Protein AF-A0A2H9NYE1-F1 (afdb_monomer_lite)

Sequence (221 aa):
MNDKFKPPEDIKELTDLYYKNPGSEKLNSHAKYLNNPNNSFNGLNFSEEYVKEIFTTDSLIPEKIPEEKDKNTPDFKIEQINFFIEVKSINIAYGEKIDQNNTKINLKDECGWTEKINLTINDMEKKFEQLDGFFIGAVVPDAIYISLKNSDILWHEDFIRKTNFLKSKLNALFIGHRGIEGNVENKTPLIYVKDKSFQKTLKDSYENKFKIKLIENSLPT

Secondary structure (DSSP, 8-state):
----PPPPSSHHHHHHHHHT-TT-HHHHHHHHHHT-TTS--THHHHHHHHHHHHT--SS--PEEPPPPTT----SEEEGGGTEEEEEEEE---SS--B-TTS-B--TTSHHHHHHHHHHHHHHHHHHHTT--SEEEEEEEEBHHHHTSTTGGGGG-HHHHHHSGGGGSS-SEEEE--B-SSSTTTT---EEEES-HHHHHHHHHHSTTTSEEEE--SPPP-

Radius of gyration: 17.89 Å; chains: 1; bounding box: 45×49×57 Å

Structure (mmCIF, N/CA/C/O backbone):
data_AF-A0A2H9NYE1-F1
#
_entry.id   AF-A0A2H9NYE1-F1
#
loop_
_atom_site.group_PDB
_atom_site.id
_atom_site.type_symbol
_atom_site.label_atom_id
_atom_site.label_alt_id
_atom_site.label_comp_id
_atom_site.label_asym_id
_atom_site.label_entity_id
_atom_site.label_seq_id
_atom_site.pdbx_PDB_ins_code
_atom_site.Cartn_x
_atom_site.Cartn_y
_atom_site.Cartn_z
_atom_site.occupancy
_atom_site.B_iso_or_equiv
_atom_site.auth_seq_id
_atom_site.auth_comp_id
_atom_site.auth_asym_id
_atom_site.auth_atom_id
_atom_site.pdbx_PDB_model_num
ATOM 1 N N . MET A 1 1 ? -8.043 6.673 -38.880 1.00 31.84 1 MET A N 1
ATOM 2 C CA . MET A 1 1 ? -7.245 5.456 -38.627 1.00 31.84 1 MET A CA 1
ATOM 3 C C . MET A 1 1 ? -6.879 5.492 -37.157 1.00 31.84 1 MET A C 1
ATOM 5 O O . MET A 1 1 ? -6.323 6.493 -36.737 1.00 31.84 1 MET A O 1
ATOM 9 N N . ASN A 1 2 ? -7.284 4.490 -36.373 1.00 30.59 2 ASN A N 1
ATOM 10 C CA . ASN A 1 2 ? -6.843 4.373 -34.983 1.00 30.59 2 ASN A CA 1
ATOM 11 C C . ASN A 1 2 ? -5.408 3.859 -35.011 1.00 30.59 2 ASN A C 1
ATOM 13 O O . ASN A 1 2 ? -5.199 2.654 -35.174 1.00 30.59 2 ASN A O 1
ATOM 17 N N . ASP A 1 3 ? -4.439 4.764 -34.894 1.00 35.00 3 ASP A N 1
ATOM 18 C CA . ASP A 1 3 ? -3.077 4.372 -34.563 1.00 35.00 3 ASP A CA 1
ATOM 19 C C . ASP A 1 3 ? -3.140 3.658 -33.216 1.00 35.00 3 ASP A C 1
ATOM 21 O O . ASP A 1 3 ? -3.414 4.252 -32.173 1.00 35.00 3 ASP A O 1
ATOM 25 N N . LYS A 1 4 ? -2.984 2.331 -33.250 1.00 39.38 4 LYS A N 1
ATOM 26 C CA . LYS A 1 4 ? -2.848 1.537 -32.036 1.00 39.38 4 LYS A CA 1
ATOM 27 C C . LYS A 1 4 ? -1.611 2.060 -31.325 1.00 39.38 4 LYS A C 1
ATOM 29 O O . LYS A 1 4 ? -0.505 1.892 -31.833 1.00 39.38 4 LYS A O 1
ATOM 34 N N . PHE A 1 5 ? -1.816 2.692 -30.174 1.00 41.09 5 PHE A N 1
ATOM 35 C CA . PHE A 1 5 ? -0.741 3.114 -29.292 1.00 41.09 5 PHE A CA 1
ATOM 36 C C . PHE A 1 5 ? 0.256 1.961 -29.120 1.00 41.09 5 PHE A C 1
ATOM 38 O O . PHE A 1 5 ? -0.098 0.888 -28.621 1.00 41.09 5 PHE A O 1
ATOM 45 N N . LYS A 1 6 ? 1.490 2.167 -29.584 1.00 41.75 6 LYS A N 1
ATOM 46 C CA . LYS A 1 6 ? 2.592 1.236 -29.369 1.00 41.75 6 LYS A CA 1
ATOM 47 C C . LYS A 1 6 ? 3.310 1.689 -28.093 1.00 41.75 6 LYS A C 1
ATOM 49 O O . LYS A 1 6 ? 3.820 2.808 -28.085 1.00 41.75 6 LYS A O 1
ATOM 54 N N . PRO A 1 7 ? 3.325 0.880 -27.019 1.00 40.47 7 PRO A N 1
ATOM 55 C CA . PRO A 1 7 ? 4.044 1.254 -25.810 1.00 40.47 7 PRO A CA 1
ATOM 56 C C . PRO A 1 7 ? 5.543 1.393 -26.124 1.00 40.47 7 PRO A C 1
ATOM 58 O O . PRO A 1 7 ? 6.059 0.583 -26.900 1.00 40.47 7 PRO A O 1
ATOM 61 N N . PRO A 1 8 ? 6.223 2.404 -25.556 1.00 48.00 8 PRO A N 1
ATOM 62 C CA . PRO A 1 8 ? 7.649 2.621 -25.776 1.00 48.00 8 PRO A CA 1
ATOM 63 C C . PRO A 1 8 ? 8.462 1.404 -25.323 1.00 48.00 8 PRO A C 1
ATOM 65 O O . PRO A 1 8 ? 8.143 0.770 -24.313 1.00 48.00 8 PRO A O 1
ATOM 68 N N . GLU A 1 9 ? 9.493 1.060 -26.092 1.00 48.16 9 GLU A N 1
ATOM 69 C CA . GLU A 1 9 ? 10.306 -0.141 -25.864 1.00 48.16 9 GLU A CA 1
ATOM 70 C C . GLU A 1 9 ? 11.535 0.142 -24.989 1.00 48.16 9 GLU A C 1
ATOM 72 O O . GLU A 1 9 ? 12.090 -0.783 -24.389 1.00 48.16 9 GLU A O 1
ATOM 77 N N . ASP A 1 10 ? 11.925 1.413 -24.850 1.00 46.22 10 ASP A N 1
ATOM 78 C CA . ASP A 1 10 ? 13.012 1.840 -23.974 1.00 46.22 10 ASP A CA 1
ATOM 79 C C . ASP A 1 10 ? 12.782 3.225 -23.334 1.00 46.22 10 ASP A C 1
ATOM 81 O O . ASP A 1 10 ? 11.821 3.944 -23.619 1.00 46.22 10 ASP A O 1
ATOM 85 N N . ILE A 1 11 ? 13.687 3.597 -22.420 1.00 47.41 11 ILE A N 1
ATOM 86 C CA . ILE A 1 11 ? 13.634 4.868 -21.682 1.00 47.41 11 ILE A CA 1
ATOM 87 C C . ILE A 1 11 ? 13.734 6.051 -22.634 1.00 47.41 11 ILE A C 1
ATOM 89 O O . ILE A 1 11 ? 13.117 7.073 -22.367 1.00 47.41 11 ILE A O 1
ATOM 93 N N . LYS A 1 12 ? 14.520 5.951 -23.710 1.00 52.59 12 LYS A N 1
ATOM 94 C CA . LYS A 1 12 ? 14.751 7.062 -24.632 1.00 52.59 12 LYS A CA 1
ATOM 95 C C . LYS A 1 12 ? 13.487 7.343 -25.437 1.00 52.59 12 LYS A C 1
ATOM 97 O O . LYS A 1 12 ? 13.082 8.494 -25.504 1.00 52.59 12 LYS A O 1
ATOM 102 N N . GLU A 1 13 ? 12.824 6.316 -25.956 1.00 52.03 13 GLU A N 1
ATOM 103 C CA . GLU A 1 13 ? 11.533 6.438 -26.637 1.00 52.03 13 GLU A CA 1
ATOM 104 C C . GLU A 1 13 ? 10.453 6.984 -25.708 1.00 52.03 13 GLU A C 1
ATOM 106 O O . GLU A 1 13 ? 9.710 7.885 -26.087 1.00 52.03 13 GLU A O 1
ATOM 111 N N . LEU A 1 14 ? 10.397 6.479 -24.475 1.00 49.91 14 LEU A N 1
ATOM 112 C CA . LEU A 1 14 ? 9.483 6.965 -23.448 1.00 49.91 14 LEU A CA 1
ATOM 113 C C . LEU A 1 14 ? 9.731 8.445 -23.130 1.00 49.91 14 LEU A C 1
ATOM 115 O O . LEU A 1 14 ? 8.799 9.243 -23.076 1.00 49.91 14 LEU A O 1
ATOM 119 N N . THR A 1 15 ? 11.000 8.802 -22.964 1.00 49.38 15 THR A N 1
ATOM 120 C CA . THR A 1 15 ? 11.476 10.160 -22.700 1.00 49.38 15 THR A CA 1
ATOM 121 C C . THR A 1 15 ? 11.147 11.090 -23.870 1.00 49.38 15 THR A C 1
ATOM 123 O O . THR A 1 15 ? 10.620 12.180 -23.662 1.00 49.38 15 THR A O 1
ATOM 126 N N . ASP A 1 16 ? 11.359 10.639 -25.105 1.00 55.91 16 ASP A N 1
ATOM 127 C CA . ASP A 1 16 ? 11.041 11.379 -26.324 1.00 55.91 16 ASP A CA 1
ATOM 128 C C . ASP A 1 16 ? 9.527 11.571 -26.496 1.00 55.91 16 ASP A C 1
ATOM 130 O O . ASP A 1 16 ? 9.090 12.656 -26.874 1.00 55.91 16 ASP A O 1
ATOM 134 N N . LEU A 1 17 ? 8.709 10.557 -26.197 1.00 51.56 17 LEU A N 1
ATOM 135 C CA . LEU A 1 17 ? 7.243 10.638 -26.252 1.00 51.56 17 LEU A CA 1
ATOM 136 C C . LEU A 1 17 ? 6.691 11.612 -25.195 1.00 51.56 17 LEU A C 1
ATOM 138 O O . LEU A 1 17 ? 5.721 12.331 -25.444 1.00 51.56 17 LEU A O 1
ATOM 142 N N . TYR A 1 18 ? 7.351 11.661 -24.035 1.00 48.62 18 TYR A N 1
ATOM 143 C CA . TYR A 1 18 ? 7.021 12.523 -22.902 1.00 48.62 18 TYR A CA 1
ATOM 144 C C . TYR A 1 18 ? 7.450 13.983 -23.128 1.00 48.62 18 TYR A C 1
ATOM 146 O O . TYR A 1 18 ? 6.701 14.903 -22.804 1.00 48.62 18 TYR A O 1
ATOM 154 N N . TYR A 1 19 ? 8.612 14.216 -23.749 1.00 49.00 19 TYR A N 1
ATOM 155 C CA . TYR A 1 19 ? 9.115 15.561 -24.062 1.00 49.00 19 TYR A CA 1
ATOM 156 C C . TYR A 1 19 ? 8.591 16.145 -25.384 1.00 49.00 19 TYR A C 1
ATOM 158 O O . TYR A 1 19 ? 8.704 17.352 -25.595 1.00 49.00 19 TYR A O 1
ATOM 166 N N . LYS A 1 20 ? 7.983 15.338 -26.264 1.00 46.78 20 LYS A N 1
ATOM 167 C CA . LYS A 1 20 ? 7.359 15.810 -27.517 1.00 46.78 20 LYS A CA 1
ATOM 168 C C . LYS A 1 20 ? 5.915 16.308 -27.371 1.00 46.78 20 LYS A C 1
ATOM 170 O O . LYS A 1 20 ? 5.396 16.862 -28.334 1.00 46.78 20 LYS A O 1
ATOM 175 N N . ASN A 1 21 ? 5.277 16.161 -26.204 1.00 47.69 21 ASN A N 1
ATOM 176 C CA . ASN A 1 21 ? 3.906 16.627 -25.943 1.00 47.69 21 ASN A CA 1
ATOM 177 C C . ASN A 1 21 ? 3.887 17.840 -24.985 1.00 47.69 21 ASN A C 1
ATOM 179 O O . ASN A 1 21 ? 3.686 17.677 -23.784 1.00 47.69 21 ASN A O 1
ATOM 183 N N . PRO A 1 22 ? 4.063 19.081 -25.474 1.00 40.53 22 PRO A N 1
ATOM 184 C CA . PRO A 1 22 ? 4.260 20.272 -24.634 1.00 40.53 22 PRO A CA 1
ATOM 185 C C . PRO A 1 22 ? 2.989 20.810 -23.935 1.00 40.53 22 PRO A C 1
ATOM 187 O O . PRO A 1 22 ? 3.014 21.903 -23.378 1.00 40.53 22 PRO A O 1
ATOM 190 N N . GLY A 1 23 ? 1.869 20.081 -23.962 1.00 39.50 23 GLY A N 1
ATOM 191 C CA . GLY A 1 23 ? 0.541 20.614 -23.632 1.00 39.50 23 GLY A CA 1
ATOM 192 C C . GLY A 1 23 ? 0.033 20.440 -22.198 1.00 39.50 23 GLY A C 1
ATOM 193 O O . GLY A 1 23 ? -1.053 20.929 -21.912 1.00 39.50 23 GLY A O 1
ATOM 194 N N . SER A 1 24 ? 0.744 19.766 -21.286 1.00 44.22 24 SER A N 1
ATOM 195 C CA . SER A 1 24 ? 0.263 19.646 -19.898 1.00 44.22 24 SER A CA 1
ATOM 196 C C . SER A 1 24 ? 1.202 20.348 -18.919 1.00 44.22 24 SER A C 1
ATOM 198 O O . SER A 1 24 ? 2.384 20.030 -18.823 1.00 44.22 24 SER A O 1
ATOM 200 N N . GLU A 1 25 ? 0.689 21.304 -18.146 1.00 41.41 25 GLU A N 1
ATOM 201 C CA . GLU A 1 25 ? 1.435 21.995 -17.077 1.00 41.41 25 GLU A CA 1
ATOM 202 C C . GLU A 1 25 ? 2.046 21.014 -16.050 1.00 41.41 25 GLU A C 1
ATOM 204 O O . GLU A 1 25 ? 3.070 21.294 -15.418 1.00 41.41 25 GLU A O 1
ATOM 209 N N . LYS A 1 26 ? 1.481 19.801 -15.960 1.00 40.84 26 LYS A N 1
ATOM 210 C CA . LYS A 1 26 ? 1.997 18.658 -15.192 1.00 40.84 26 LYS A CA 1
ATOM 211 C C . LYS A 1 26 ? 3.380 18.174 -15.683 1.00 40.84 26 LYS A C 1
ATOM 213 O O . LYS A 1 26 ? 4.186 17.727 -14.868 1.00 40.84 26 LYS A O 1
ATOM 218 N N . LEU A 1 27 ? 3.703 18.329 -16.974 1.00 41.47 27 LEU A N 1
ATOM 219 C CA . LEU A 1 27 ? 4.956 17.882 -17.616 1.00 41.47 27 LEU A CA 1
ATOM 220 C C . LEU A 1 27 ? 6.146 18.817 -17.362 1.00 41.47 27 LEU A C 1
ATOM 222 O O . LEU A 1 27 ? 7.244 18.355 -17.042 1.00 41.47 27 LEU A O 1
ATOM 226 N N . ASN A 1 28 ? 5.920 20.133 -17.418 1.00 40.75 28 ASN A N 1
ATOM 227 C CA . ASN A 1 28 ? 6.949 21.147 -17.139 1.00 40.75 28 ASN A CA 1
ATOM 228 C C . ASN A 1 28 ? 7.479 21.077 -15.703 1.00 40.75 28 ASN A C 1
ATOM 230 O O . ASN A 1 28 ? 8.588 21.525 -15.413 1.00 40.75 28 ASN A O 1
ATOM 234 N N . SER A 1 29 ? 6.691 20.502 -14.801 1.00 39.88 29 SER A N 1
ATOM 235 C CA . SER A 1 29 ? 7.078 20.291 -13.416 1.00 39.88 29 SER A CA 1
ATOM 236 C C . SER A 1 29 ? 8.080 19.129 -13.309 1.00 39.88 29 SER A C 1
ATOM 238 O O . SER A 1 29 ? 9.127 19.285 -12.684 1.00 39.88 29 SER A O 1
ATOM 240 N N . HIS A 1 30 ? 7.830 17.992 -13.971 1.00 39.59 30 HIS A N 1
ATOM 241 C CA . HIS A 1 30 ? 8.680 16.791 -13.880 1.00 39.59 30 HIS A CA 1
ATOM 242 C C . HIS A 1 30 ? 10.055 16.969 -14.547 1.00 39.59 30 HIS A C 1
ATOM 244 O O . HIS A 1 30 ? 11.074 16.551 -13.997 1.00 39.59 30 HIS A O 1
ATOM 250 N N . ALA A 1 31 ? 10.110 17.686 -15.675 1.00 39.59 31 ALA A N 1
ATOM 251 C CA . ALA A 1 31 ? 11.367 18.074 -16.322 1.00 39.59 31 ALA A CA 1
ATOM 252 C C . ALA A 1 31 ? 12.266 18.927 -15.399 1.00 39.59 31 ALA A C 1
ATOM 254 O O . ALA A 1 31 ? 13.490 18.796 -15.401 1.00 39.59 31 ALA A O 1
ATOM 255 N N . LYS A 1 32 ? 11.665 19.786 -14.563 1.00 36.72 32 LYS A N 1
ATOM 256 C CA . LYS A 1 32 ? 12.394 20.599 -13.575 1.00 36.72 32 LYS A CA 1
ATOM 257 C C . LYS A 1 32 ? 12.965 19.765 -12.423 1.00 36.72 32 LYS A C 1
ATOM 259 O O . LYS A 1 32 ? 14.005 20.140 -11.894 1.00 36.72 32 LYS A O 1
ATOM 264 N N . TYR A 1 33 ? 12.335 18.642 -12.065 1.00 39.41 33 TYR A N 1
ATOM 265 C CA . TYR A 1 33 ? 12.839 17.717 -11.041 1.00 39.41 33 TYR A CA 1
ATOM 266 C C . TYR A 1 33 ? 14.042 16.902 -11.508 1.00 39.41 33 TYR A C 1
ATOM 268 O O . TYR A 1 33 ? 15.027 16.801 -10.783 1.00 39.41 33 TYR A O 1
ATOM 276 N N . LEU A 1 34 ? 14.013 16.377 -12.735 1.00 40.78 34 LEU A N 1
ATOM 277 C CA . LEU A 1 34 ? 15.156 15.642 -13.291 1.00 40.78 34 LEU A CA 1
ATOM 278 C C . LEU A 1 34 ? 16.413 16.523 -13.398 1.00 40.78 34 LEU A C 1
ATOM 280 O O . LEU A 1 34 ? 17.523 16.036 -13.209 1.00 40.78 34 LEU A O 1
ATOM 284 N N . ASN A 1 35 ? 16.231 17.830 -13.611 1.00 39.06 35 ASN A N 1
ATOM 285 C CA . ASN A 1 35 ? 17.312 18.819 -13.619 1.00 39.06 35 ASN A CA 1
ATOM 286 C C . ASN A 1 35 ? 17.738 19.300 -12.214 1.00 39.06 35 ASN A C 1
ATOM 288 O O . ASN A 1 35 ? 18.732 20.011 -12.100 1.00 39.06 35 ASN A O 1
ATOM 292 N N . ASN A 1 36 ? 17.006 18.943 -11.151 1.00 37.09 36 ASN A N 1
ATOM 293 C CA . ASN A 1 36 ? 17.315 19.286 -9.758 1.00 37.09 36 ASN A CA 1
ATOM 294 C C . ASN A 1 36 ? 16.819 18.178 -8.799 1.00 37.09 36 ASN A C 1
ATOM 296 O O . ASN A 1 36 ? 15.821 18.364 -8.098 1.00 37.09 36 ASN A O 1
ATOM 300 N N . PRO A 1 37 ? 17.514 17.026 -8.728 1.00 39.25 37 PRO A N 1
ATOM 301 C CA . PRO A 1 37 ? 17.073 15.856 -7.956 1.00 39.25 37 PRO A CA 1
ATOM 302 C C . PRO A 1 37 ? 17.035 16.078 -6.433 1.00 39.25 37 PRO A C 1
ATOM 304 O O . PRO A 1 37 ? 16.420 15.286 -5.721 1.00 39.25 37 PRO A O 1
ATOM 307 N N . ASN A 1 38 ? 17.661 17.155 -5.943 1.00 37.66 38 ASN A N 1
ATOM 308 C CA . ASN A 1 38 ? 17.638 17.570 -4.536 1.00 37.66 38 ASN A CA 1
ATOM 309 C C . ASN A 1 38 ? 16.410 18.419 -4.166 1.00 37.66 38 ASN A C 1
ATOM 311 O O . ASN A 1 38 ? 16.196 18.683 -2.986 1.00 37.66 38 ASN A O 1
ATOM 315 N N . ASN A 1 39 ? 15.602 18.846 -5.142 1.00 35.44 39 ASN A N 1
ATOM 316 C CA . ASN A 1 39 ? 14.314 19.471 -4.865 1.00 35.44 39 ASN A CA 1
ATOM 317 C C . ASN A 1 39 ? 13.258 18.374 -4.738 1.00 35.44 39 ASN A C 1
ATOM 319 O O . ASN A 1 39 ? 13.072 17.577 -5.657 1.00 35.44 39 ASN A O 1
ATOM 323 N N . SER A 1 40 ? 12.553 18.335 -3.609 1.00 37.88 40 SER A N 1
ATOM 324 C CA . SER A 1 40 ? 11.371 17.495 -3.435 1.00 37.88 40 SER A CA 1
ATOM 325 C C . SER A 1 40 ? 10.373 17.801 -4.553 1.00 37.88 40 SER A C 1
ATOM 327 O O . SER A 1 40 ? 9.861 18.910 -4.690 1.00 37.88 40 SER A O 1
ATOM 329 N N . PHE A 1 41 ? 10.134 16.822 -5.423 1.00 37.56 41 PHE A N 1
ATOM 330 C CA . PHE A 1 41 ? 9.087 16.943 -6.422 1.00 37.56 41 PHE A CA 1
ATOM 331 C C . PHE A 1 41 ? 7.727 16.891 -5.726 1.00 37.56 41 PHE A C 1
ATOM 333 O O . PHE A 1 41 ? 7.501 16.005 -4.903 1.00 37.56 41 PHE A O 1
ATOM 340 N N . ASN A 1 42 ? 6.773 17.722 -6.156 1.00 38.19 42 ASN A N 1
ATOM 341 C CA . ASN A 1 42 ? 5.353 17.597 -5.784 1.00 38.19 42 ASN A CA 1
ATOM 342 C C . ASN A 1 42 ? 4.717 16.248 -6.224 1.00 38.19 42 ASN A C 1
ATOM 344 O O . ASN A 1 42 ? 3.524 16.043 -6.042 1.00 38.19 42 ASN A O 1
ATOM 348 N N . GLY A 1 43 ? 5.493 15.311 -6.791 1.00 42.41 43 GLY A N 1
ATOM 349 C CA . GLY A 1 43 ? 5.107 13.914 -7.042 1.00 42.41 43 GLY A CA 1
ATOM 350 C C . GLY A 1 43 ? 4.613 13.171 -5.800 1.00 42.41 43 GLY A C 1
ATOM 351 O O . GLY A 1 43 ? 3.701 12.351 -5.912 1.00 42.41 43 GLY A O 1
ATOM 352 N N . LEU A 1 44 ? 5.154 13.506 -4.621 1.00 45.31 44 LEU A N 1
ATOM 353 C CA . LEU A 1 44 ? 4.663 12.986 -3.339 1.00 45.31 44 LEU A CA 1
ATOM 354 C C . LEU A 1 44 ? 3.215 13.434 -3.083 1.00 45.31 44 LEU A C 1
ATOM 356 O O . LEU A 1 44 ? 2.352 12.578 -2.901 1.00 45.31 44 LEU A O 1
ATOM 360 N N . ASN A 1 45 ? 2.914 14.731 -3.251 1.00 56.88 45 ASN A N 1
ATOM 361 C CA . ASN A 1 45 ? 1.549 15.258 -3.108 1.00 56.88 45 ASN A CA 1
ATOM 362 C C . ASN A 1 45 ? 0.558 14.573 -4.058 1.00 56.88 45 ASN A C 1
ATOM 364 O O . ASN A 1 45 ? -0.579 14.321 -3.687 1.00 56.88 45 ASN A O 1
ATOM 368 N N . PHE A 1 46 ? 0.977 14.211 -5.271 1.00 70.00 46 PHE A N 1
ATOM 369 C CA . PHE A 1 46 ? 0.084 13.588 -6.248 1.00 70.00 46 PHE A CA 1
ATOM 370 C C . PHE A 1 46 ? -0.289 12.135 -5.937 1.00 70.00 46 PHE A C 1
ATOM 372 O O . PHE A 1 46 ? -1.413 11.722 -6.228 1.00 70.00 46 PHE A O 1
ATOM 379 N N . SER A 1 47 ? 0.644 11.349 -5.396 1.00 78.69 47 SER A N 1
ATOM 380 C CA . SER A 1 47 ? 0.353 9.972 -4.970 1.00 78.69 47 SER A CA 1
ATOM 381 C C . SER A 1 47 ? -0.506 9.971 -3.713 1.00 78.69 47 SER A C 1
ATOM 383 O O . SER A 1 47 ? -1.447 9.188 -3.605 1.00 78.69 47 SER A O 1
ATOM 385 N N . GLU A 1 48 ? -0.213 10.888 -2.795 1.00 85.62 48 GLU A N 1
ATOM 386 C CA . GLU A 1 48 ? -0.996 11.120 -1.588 1.00 85.62 48 GLU A CA 1
ATOM 387 C C . GLU A 1 48 ? -2.428 11.568 -1.893 1.00 85.62 48 GLU A C 1
ATOM 389 O O . GLU A 1 48 ? -3.365 10.988 -1.354 1.00 85.62 48 GLU A O 1
ATOM 394 N N . GLU A 1 49 ? -2.618 12.536 -2.795 1.00 86.19 49 GLU A N 1
ATOM 395 C CA . GLU A 1 49 ? -3.940 12.974 -3.265 1.00 86.19 49 GLU A CA 1
ATOM 396 C C . GLU A 1 49 ? -4.739 11.815 -3.866 1.00 86.19 49 GLU A C 1
ATOM 398 O O . GLU A 1 49 ? -5.902 11.623 -3.523 1.00 86.19 49 GLU A O 1
ATOM 403 N N . TYR A 1 50 ? -4.105 11.013 -4.726 1.00 86.12 50 TYR A N 1
ATOM 404 C CA . TYR A 1 50 ? -4.737 9.854 -5.354 1.00 86.12 50 TYR A CA 1
ATOM 405 C C . TYR A 1 50 ? -5.152 8.790 -4.327 1.00 86.12 50 TYR A C 1
ATOM 407 O O . TYR A 1 50 ? -6.276 8.289 -4.363 1.00 86.12 50 TYR A O 1
ATOM 415 N N . VAL A 1 51 ? -4.264 8.455 -3.386 1.00 91.19 51 VAL A N 1
ATOM 416 C CA . VAL A 1 51 ? -4.592 7.512 -2.309 1.00 91.19 51 VAL A CA 1
ATOM 417 C C . VAL A 1 51 ? -5.711 8.085 -1.442 1.00 91.19 51 VAL A C 1
ATOM 419 O O . VAL A 1 51 ? -6.683 7.385 -1.167 1.00 91.19 51 VAL A O 1
ATOM 422 N N . LYS A 1 52 ? -5.637 9.366 -1.073 1.00 92.81 52 LYS A N 1
ATOM 423 C CA . LYS A 1 52 ? -6.687 10.035 -0.304 1.00 92.81 52 LYS A CA 1
ATOM 424 C C . LYS A 1 52 ? -8.039 9.949 -1.010 1.00 92.81 52 LYS A C 1
ATOM 426 O O . LYS A 1 52 ? -9.016 9.578 -0.369 1.00 92.81 52 LYS A O 1
ATOM 431 N N . GLU A 1 53 ? -8.103 10.240 -2.306 1.00 91.12 53 GLU A N 1
ATOM 432 C CA . GLU A 1 53 ? -9.335 10.159 -3.102 1.00 91.12 53 GLU A CA 1
ATOM 433 C C . GLU A 1 53 ? -9.934 8.744 -3.094 1.00 91.12 53 GLU A C 1
ATOM 435 O O . GLU A 1 53 ? -11.134 8.568 -2.865 1.00 91.12 53 GLU A O 1
ATOM 440 N N . ILE A 1 54 ? -9.096 7.720 -3.274 1.00 91.94 54 ILE A N 1
ATOM 441 C CA . ILE A 1 54 ? -9.534 6.318 -3.266 1.00 91.94 54 ILE A CA 1
ATOM 442 C C . ILE A 1 54 ? -10.101 5.900 -1.912 1.00 91.94 54 ILE A C 1
ATOM 444 O O . ILE A 1 54 ? -11.136 5.231 -1.864 1.00 91.94 54 ILE A O 1
ATOM 448 N N . PHE A 1 55 ? -9.438 6.300 -0.829 1.00 94.88 55 PHE A N 1
ATOM 449 C CA . PHE A 1 55 ? -9.855 5.988 0.537 1.00 94.88 55 PHE A CA 1
ATOM 450 C C . PHE A 1 55 ? -10.866 6.998 1.105 1.00 94.88 55 PHE A C 1
ATOM 452 O O . PHE A 1 55 ? -11.187 6.929 2.287 1.00 94.88 55 PHE A O 1
ATOM 459 N N . THR A 1 56 ? -11.400 7.913 0.289 1.00 94.75 56 THR A N 1
ATOM 460 C CA . THR A 1 56 ? -12.488 8.810 0.698 1.00 94.75 56 THR A CA 1
ATOM 461 C C . THR A 1 56 ? -13.849 8.217 0.330 1.00 94.75 56 THR A C 1
ATOM 463 O O . THR A 1 56 ? -14.106 7.821 -0.816 1.00 94.75 56 THR A O 1
ATOM 466 N N . THR A 1 57 ? -14.742 8.207 1.315 1.00 93.56 57 THR A N 1
ATOM 467 C CA . THR A 1 57 ? -16.175 7.914 1.188 1.00 93.56 57 THR A CA 1
ATOM 468 C C . THR A 1 57 ? -16.981 8.965 1.952 1.00 93.56 57 THR A C 1
ATOM 470 O O . THR A 1 57 ? -16.406 9.800 2.649 1.00 93.56 57 THR A O 1
ATOM 473 N N . ASP A 1 58 ? -18.310 8.908 1.863 1.00 88.81 58 ASP A N 1
ATOM 474 C CA . ASP A 1 58 ? -19.194 9.832 2.586 1.00 88.81 58 ASP A CA 1
ATOM 475 C C . ASP A 1 58 ? -19.023 9.753 4.116 1.00 88.81 58 ASP A C 1
ATOM 477 O O . ASP A 1 58 ? -19.300 10.724 4.818 1.00 88.81 58 ASP A O 1
ATOM 481 N N . SER A 1 59 ? -18.564 8.611 4.645 1.00 89.94 59 SER A N 1
ATOM 482 C CA . SER A 1 59 ? -18.426 8.355 6.086 1.00 89.94 59 SER A CA 1
ATOM 483 C C . SER A 1 59 ? -16.982 8.206 6.575 1.00 89.94 59 SER A C 1
ATOM 485 O O . SER A 1 59 ? -16.744 8.256 7.783 1.00 89.94 59 SER A O 1
ATOM 487 N N . LEU A 1 60 ? -16.018 8.030 5.667 1.00 93.94 60 LEU A N 1
ATOM 488 C CA . LEU A 1 60 ? -14.609 7.784 5.981 1.00 93.94 60 LEU A CA 1
ATOM 489 C C . LEU A 1 60 ? -13.738 8.749 5.187 1.00 93.94 60 LEU A C 1
ATOM 491 O O . LEU A 1 60 ? -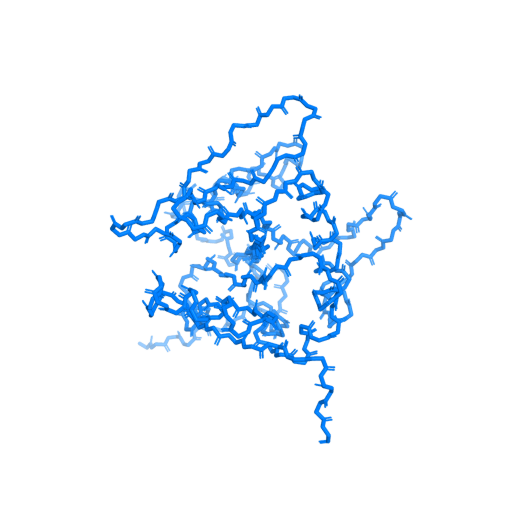13.697 8.688 3.957 1.00 93.94 60 LEU A O 1
ATOM 495 N N . ILE A 1 61 ? -13.039 9.630 5.897 1.00 93.94 61 ILE A N 1
ATOM 496 C CA . ILE A 1 61 ? -12.208 10.673 5.299 1.00 93.94 61 ILE A CA 1
ATOM 497 C C . ILE A 1 61 ? -10.782 10.509 5.829 1.00 93.94 61 ILE A C 1
ATOM 499 O O . ILE A 1 61 ? -10.579 10.616 7.038 1.00 93.94 61 ILE A O 1
ATOM 503 N N . PRO A 1 62 ? -9.784 10.268 4.960 1.00 95.44 62 PRO A N 1
ATOM 504 C CA . PRO A 1 62 ? -8.387 10.274 5.365 1.00 95.44 62 PRO A CA 1
ATOM 505 C C . PRO A 1 62 ? -7.930 11.684 5.750 1.00 95.44 62 PRO A C 1
ATOM 507 O O . PRO A 1 62 ? -7.960 12.622 4.942 1.00 95.44 62 PRO A O 1
ATOM 510 N N . GLU A 1 63 ? -7.465 11.821 6.983 1.00 94.88 63 GLU A N 1
ATOM 511 C CA . GLU A 1 63 ? -6.904 13.047 7.540 1.00 94.88 63 GLU A CA 1
ATOM 512 C C . GLU A 1 63 ? -5.379 12.988 7.458 1.00 94.88 63 GLU A C 1
ATOM 514 O O . GLU A 1 63 ? -4.773 12.006 7.885 1.00 94.88 63 GLU A O 1
ATOM 519 N N . LYS A 1 64 ? -4.745 14.020 6.881 1.00 92.62 64 LYS A N 1
ATOM 520 C CA . LYS A 1 64 ? -3.277 14.094 6.810 1.00 92.62 64 LYS A CA 1
ATOM 521 C C . LYS A 1 64 ? -2.741 14.297 8.226 1.00 92.62 64 LYS A C 1
ATOM 523 O O . LYS A 1 64 ? -3.167 15.226 8.912 1.00 92.62 64 LYS A O 1
ATOM 528 N N . ILE A 1 65 ? -1.800 13.458 8.642 1.00 88.75 65 ILE A N 1
ATOM 529 C CA . ILE A 1 65 ? -1.105 13.634 9.916 1.00 88.75 65 ILE A CA 1
ATOM 530 C C . ILE A 1 65 ? -0.045 14.728 9.716 1.00 88.75 65 ILE A C 1
ATOM 532 O O . ILE A 1 65 ? 0.736 14.640 8.765 1.00 88.75 65 ILE A O 1
ATOM 536 N N . PRO A 1 66 ? -0.005 15.771 10.564 1.00 83.38 66 PRO A N 1
ATOM 537 C CA . PRO A 1 66 ? 1.018 16.803 10.472 1.00 83.38 66 PRO A CA 1
ATOM 538 C C . PRO A 1 66 ? 2.423 16.203 10.550 1.00 83.38 66 PRO A C 1
ATOM 540 O O . PRO A 1 66 ? 2.713 15.379 11.419 1.00 83.38 66 PRO A O 1
ATOM 543 N N . GLU A 1 67 ? 3.305 16.640 9.656 1.00 77.62 67 GLU A N 1
ATOM 544 C CA . GLU A 1 67 ? 4.722 16.312 9.753 1.00 77.62 67 GLU A CA 1
ATOM 545 C C . GLU A 1 67 ? 5.322 17.060 10.947 1.00 77.62 67 GLU A C 1
ATOM 547 O O . GLU A 1 67 ? 5.368 18.292 10.979 1.00 77.62 67 GLU A O 1
ATOM 552 N N . GLU A 1 68 ? 5.792 16.315 11.942 1.00 74.00 68 GLU A N 1
ATOM 553 C CA . GLU A 1 68 ? 6.576 16.871 13.037 1.00 74.00 68 GLU A CA 1
ATOM 554 C C . GLU A 1 68 ? 8.061 16.646 12.750 1.00 74.00 68 GLU A C 1
ATOM 556 O O . GLU A 1 68 ? 8.471 15.547 12.365 1.00 74.00 68 GLU A O 1
ATOM 561 N N . LYS A 1 69 ? 8.887 17.681 12.958 1.00 53.09 69 LYS A N 1
ATOM 562 C CA . LYS A 1 69 ? 10.345 17.516 12.912 1.00 53.09 69 LYS A CA 1
ATOM 563 C C . LYS A 1 69 ? 10.730 16.384 13.868 1.00 53.09 69 LYS A C 1
ATOM 565 O O . LYS A 1 69 ? 10.319 16.389 15.024 1.00 53.09 69 LYS A O 1
ATOM 570 N N . ASP A 1 70 ? 11.489 15.423 13.350 1.00 58.91 70 ASP A N 1
ATOM 571 C CA . ASP A 1 70 ? 12.037 14.273 14.078 1.00 58.91 70 ASP A CA 1
ATOM 572 C C . ASP A 1 70 ? 11.049 13.144 14.438 1.00 58.91 70 ASP A C 1
ATOM 574 O O . ASP A 1 70 ? 11.440 12.198 15.127 1.00 58.91 70 ASP A O 1
ATOM 578 N N . LYS A 1 71 ? 9.807 13.161 13.928 1.00 63.75 71 LYS A N 1
ATOM 579 C CA . LYS A 1 71 ? 8.897 12.006 14.028 1.00 63.75 71 LYS A CA 1
ATOM 580 C C . LYS A 1 71 ? 8.632 11.368 12.669 1.00 63.75 71 LYS A C 1
ATOM 582 O O . LYS A 1 71 ? 8.181 12.007 11.727 1.00 63.75 71 LYS A O 1
ATOM 587 N N . ASN A 1 72 ? 8.851 10.058 12.605 1.00 76.75 72 ASN A N 1
ATOM 588 C CA . ASN A 1 72 ? 8.408 9.221 11.498 1.00 76.75 72 ASN A CA 1
ATOM 589 C C . ASN A 1 72 ? 6.913 8.927 11.671 1.00 76.75 72 ASN A C 1
ATOM 591 O O . ASN A 1 72 ? 6.552 7.934 12.296 1.00 76.75 72 ASN A O 1
ATOM 595 N N . THR A 1 73 ? 6.049 9.797 11.148 1.00 85.56 73 THR A N 1
ATOM 596 C CA . THR A 1 73 ? 4.593 9.592 11.146 1.00 85.56 73 THR A CA 1
ATOM 597 C C . THR A 1 73 ? 4.100 9.074 9.790 1.00 85.56 73 THR A C 1
ATOM 599 O O . THR A 1 73 ? 4.700 9.388 8.753 1.00 85.56 73 THR A O 1
ATOM 602 N N . PRO A 1 74 ? 3.031 8.256 9.769 1.00 91.12 74 PRO A N 1
ATOM 603 C CA . PRO A 1 74 ? 2.323 7.911 8.539 1.00 91.12 74 PRO A CA 1
ATOM 604 C C . PRO A 1 74 ? 1.701 9.143 7.884 1.00 91.12 74 PRO A C 1
ATOM 606 O O . PRO A 1 74 ? 1.470 10.149 8.551 1.00 91.12 74 PRO A O 1
ATOM 609 N N . ASP A 1 75 ? 1.367 9.048 6.601 1.00 91.94 75 ASP A N 1
ATOM 610 C CA . ASP A 1 75 ? 0.742 10.157 5.879 1.00 91.94 75 ASP A CA 1
ATOM 611 C C . ASP A 1 75 ? -0.687 10.448 6.334 1.00 91.94 75 ASP A C 1
ATOM 613 O O . ASP A 1 75 ? -1.035 11.610 6.546 1.00 91.94 75 ASP A O 1
ATOM 617 N N . PHE A 1 76 ? -1.520 9.418 6.495 1.00 95.50 76 PHE A N 1
ATOM 618 C CA . PHE A 1 76 ? -2.941 9.595 6.794 1.00 95.50 76 PHE A CA 1
ATOM 619 C C . PHE A 1 76 ? -3.429 8.743 7.961 1.00 95.50 76 PHE A C 1
ATOM 621 O O . PHE A 1 76 ? -2.945 7.629 8.178 1.00 95.50 76 PHE A O 1
ATOM 628 N N . LYS A 1 77 ? -4.468 9.241 8.639 1.00 96.19 77 LYS A N 1
ATOM 629 C CA . LYS A 1 77 ? -5.307 8.484 9.572 1.00 96.19 77 LYS A CA 1
ATOM 630 C C . LYS A 1 77 ? -6.768 8.507 9.121 1.00 96.19 77 LYS A C 1
ATOM 632 O O . LYS A 1 77 ? -7.252 9.528 8.644 1.00 96.19 77 LYS A O 1
ATOM 637 N N . ILE A 1 78 ? -7.475 7.394 9.295 1.00 96.00 78 ILE A N 1
ATOM 638 C CA . ILE A 1 78 ? -8.940 7.326 9.201 1.00 96.00 78 ILE A CA 1
ATOM 639 C C . ILE A 1 78 ? -9.457 6.953 10.588 1.00 96.00 78 ILE A C 1
ATOM 641 O O . ILE A 1 78 ? -9.403 5.784 10.982 1.00 96.00 78 ILE A O 1
ATOM 645 N N . GLU A 1 79 ? -9.904 7.956 11.345 1.00 93.12 79 GLU A N 1
ATOM 646 C CA . GLU A 1 79 ? -10.210 7.830 12.776 1.00 93.12 79 GLU A CA 1
ATOM 647 C C . GLU A 1 79 ? -11.290 6.780 13.055 1.00 93.12 79 GLU A C 1
ATOM 649 O O . GLU A 1 79 ? -11.136 5.947 13.944 1.00 93.12 79 GLU A O 1
ATOM 654 N N . GLN A 1 80 ? -12.351 6.770 12.244 1.00 93.25 80 GLN A N 1
ATOM 655 C CA . GLN A 1 80 ? -13.558 5.961 12.445 1.00 93.25 80 GLN A CA 1
ATOM 656 C C . GLN A 1 80 ? -13.275 4.454 12.497 1.00 93.25 80 GLN A C 1
ATOM 658 O O . GLN A 1 80 ? -14.040 3.698 13.092 1.00 93.25 80 GLN A O 1
ATOM 663 N N . ILE A 1 81 ? -12.192 4.018 11.854 1.00 91.50 81 ILE A N 1
ATOM 664 C CA . ILE A 1 81 ? -11.788 2.610 11.748 1.00 91.50 81 ILE A CA 1
ATOM 665 C C . ILE A 1 81 ? -10.355 2.372 12.240 1.00 91.50 81 ILE A C 1
ATOM 667 O O . ILE A 1 81 ? -9.849 1.258 12.130 1.00 91.50 81 ILE A O 1
ATOM 671 N N . ASN A 1 82 ? -9.714 3.403 12.801 1.00 93.62 82 ASN A N 1
ATOM 672 C CA . ASN A 1 82 ? -8.329 3.410 13.267 1.00 93.62 82 ASN A CA 1
ATOM 673 C C . ASN A 1 82 ? -7.328 2.850 12.234 1.00 93.62 82 ASN A C 1
ATOM 675 O O . ASN A 1 82 ? -6.520 1.962 12.529 1.00 93.62 82 ASN A O 1
ATOM 679 N N . PHE A 1 83 ? -7.424 3.337 10.992 1.00 95.06 83 PHE A N 1
ATOM 680 C CA . PHE A 1 83 ? -6.476 2.987 9.931 1.00 95.06 83 PHE A CA 1
ATOM 681 C C . PHE A 1 83 ? -5.389 4.046 9.835 1.00 95.06 83 PHE A C 1
ATOM 683 O O . PHE A 1 83 ? -5.689 5.238 9.844 1.00 95.06 83 PHE A O 1
ATOM 690 N N . PHE A 1 84 ? -4.153 3.603 9.645 1.00 96.44 84 PHE A N 1
ATOM 691 C CA . PHE A 1 84 ? -3.027 4.445 9.272 1.00 96.44 84 PHE A CA 1
ATOM 692 C C . PHE A 1 84 ? -2.534 4.047 7.889 1.00 96.44 84 PHE A C 1
ATOM 694 O O . PHE A 1 84 ? -2.365 2.860 7.596 1.00 96.44 84 PHE A O 1
ATOM 701 N N . ILE A 1 85 ? -2.298 5.044 7.042 1.00 96.56 85 ILE A N 1
ATOM 702 C CA . ILE A 1 85 ? -1.877 4.845 5.658 1.00 96.56 85 ILE A CA 1
ATOM 703 C C . ILE A 1 85 ? -0.563 5.585 5.444 1.00 96.56 85 ILE A C 1
ATOM 705 O O . ILE A 1 85 ? -0.480 6.783 5.696 1.00 96.56 85 ILE A O 1
ATOM 709 N N . GLU A 1 86 ? 0.446 4.873 4.956 1.00 95.19 86 GLU A N 1
ATOM 710 C CA . GLU A 1 86 ? 1.695 5.464 4.472 1.00 95.19 86 GLU A CA 1
ATOM 711 C C . GLU A 1 86 ? 1.769 5.290 2.959 1.00 95.19 86 GLU A C 1
ATOM 713 O O . GLU A 1 86 ? 1.631 4.175 2.450 1.00 95.19 86 GLU A O 1
ATOM 718 N N . VAL A 1 87 ? 2.016 6.381 2.243 1.00 91.31 87 VAL A N 1
ATOM 719 C CA . VAL A 1 87 ? 2.075 6.429 0.788 1.00 91.31 87 VAL A CA 1
ATOM 720 C C . VAL A 1 87 ? 3.522 6.532 0.332 1.00 91.31 87 VAL A C 1
ATOM 722 O O . VAL A 1 87 ? 4.280 7.420 0.712 1.00 91.31 87 VAL A O 1
ATOM 725 N N . LYS A 1 88 ? 3.923 5.623 -0.553 1.00 85.88 88 LYS A N 1
ATOM 726 C CA . LYS A 1 88 ? 5.216 5.667 -1.228 1.00 85.88 88 LYS A CA 1
ATOM 727 C C . LYS A 1 88 ? 5.012 5.642 -2.729 1.00 85.88 88 LYS A C 1
ATOM 729 O O . LYS A 1 88 ? 4.531 4.659 -3.296 1.00 85.88 88 LYS A O 1
ATOM 734 N N . SER A 1 89 ? 5.452 6.716 -3.376 1.00 78.19 89 SER A N 1
ATOM 735 C CA . SER A 1 89 ? 5.682 6.689 -4.815 1.00 78.19 89 SER A CA 1
ATOM 736 C C . SER A 1 89 ? 6.938 5.863 -5.111 1.00 78.19 89 SER A C 1
ATOM 738 O O . SER A 1 89 ? 7.991 6.051 -4.488 1.00 78.19 89 SER A O 1
ATOM 740 N N . ILE A 1 90 ? 6.830 4.929 -6.056 1.00 72.50 90 ILE A N 1
ATOM 741 C CA . ILE A 1 90 ? 7.984 4.192 -6.575 1.00 72.50 90 ILE A CA 1
ATOM 742 C C . ILE A 1 90 ? 8.350 4.766 -7.939 1.00 72.50 90 ILE A C 1
ATOM 744 O O . ILE A 1 90 ? 7.767 4.428 -8.970 1.00 72.50 90 ILE A O 1
ATOM 748 N N . ASN A 1 91 ? 9.387 5.601 -7.923 1.00 61.53 91 ASN A N 1
ATOM 749 C CA . ASN A 1 91 ? 10.041 6.096 -9.126 1.00 61.53 91 ASN A CA 1
ATOM 750 C C . ASN A 1 91 ? 10.976 5.026 -9.688 1.00 61.53 91 ASN A C 1
ATOM 752 O O . ASN A 1 91 ? 11.959 4.652 -9.042 1.00 61.53 91 ASN A O 1
ATOM 756 N N . ILE A 1 92 ? 10.709 4.581 -10.914 1.00 50.91 92 ILE A N 1
ATOM 757 C CA . ILE A 1 92 ? 11.565 3.653 -11.657 1.00 50.91 92 ILE A CA 1
ATOM 758 C C . ILE A 1 92 ? 12.567 4.476 -12.475 1.00 50.91 92 ILE A C 1
ATOM 760 O O . ILE A 1 92 ? 12.525 4.511 -13.697 1.00 50.91 92 ILE A O 1
ATOM 764 N N . ALA A 1 93 ? 13.467 5.205 -11.816 1.00 44.88 93 ALA A N 1
ATOM 765 C CA . ALA A 1 93 ? 14.584 5.790 -12.552 1.00 44.88 93 ALA A CA 1
ATOM 766 C C . ALA A 1 93 ? 15.491 4.640 -13.017 1.00 44.88 93 ALA A C 1
ATOM 768 O O . ALA A 1 93 ? 16.082 3.942 -12.193 1.00 44.88 93 ALA A O 1
ATOM 769 N N . TYR A 1 94 ? 15.594 4.420 -14.328 1.00 37.91 94 TYR A N 1
ATOM 770 C CA . TYR A 1 94 ? 16.661 3.587 -14.874 1.00 37.91 94 TYR A CA 1
ATOM 771 C C . TYR A 1 94 ? 17.962 4.369 -14.760 1.00 37.91 94 TYR A C 1
ATOM 773 O O . TYR A 1 94 ? 18.197 5.339 -15.474 1.00 37.91 94 TYR A O 1
ATOM 781 N N . GLY A 1 95 ? 18.784 3.946 -13.818 1.00 35.34 95 GLY A N 1
ATOM 782 C CA . GLY A 1 95 ? 20.000 4.637 -13.435 1.00 35.34 95 GLY A CA 1
ATOM 783 C C . GLY A 1 95 ? 20.268 4.287 -11.988 1.00 35.34 95 GLY A C 1
ATOM 784 O O . GLY A 1 95 ? 19.368 4.362 -11.160 1.00 35.34 95 GLY A O 1
ATOM 785 N N . GLU A 1 96 ? 21.474 3.808 -11.725 1.00 34.25 96 GLU A N 1
ATOM 786 C CA . GLU A 1 96 ? 21.910 3.200 -10.473 1.00 34.25 96 GLU A CA 1
ATOM 787 C C . GLU A 1 96 ? 21.522 4.059 -9.259 1.00 34.25 96 GLU A C 1
ATOM 789 O O . GLU A 1 96 ? 22.232 4.990 -8.887 1.00 34.25 96 GLU A O 1
ATOM 794 N N . LYS A 1 97 ? 20.386 3.754 -8.620 1.00 41.78 97 LYS A N 1
ATOM 795 C CA . LYS A 1 97 ? 20.156 4.210 -7.254 1.00 41.78 97 LYS A CA 1
ATOM 796 C C . LYS A 1 97 ? 20.848 3.223 -6.337 1.00 41.78 97 LYS A C 1
ATOM 798 O O . LYS A 1 97 ? 20.418 2.086 -6.171 1.00 41.78 97 LYS A O 1
ATOM 803 N N . ILE A 1 98 ? 21.960 3.716 -5.829 1.00 41.53 98 ILE A N 1
ATOM 804 C CA . ILE A 1 98 ? 22.740 3.184 -4.735 1.00 41.53 98 ILE A CA 1
ATOM 805 C C . ILE A 1 98 ? 21.888 3.374 -3.470 1.00 41.53 98 ILE A C 1
ATOM 807 O O . ILE A 1 98 ? 21.510 4.504 -3.148 1.00 41.53 98 ILE A O 1
ATOM 811 N N . ASP A 1 99 ? 21.491 2.285 -2.811 1.00 48.62 99 ASP A N 1
ATOM 812 C CA . ASP A 1 99 ? 20.821 2.370 -1.508 1.00 48.62 99 ASP A CA 1
ATOM 813 C C . ASP A 1 99 ? 21.786 2.897 -0.417 1.00 48.62 99 ASP A C 1
ATOM 815 O O . ASP A 1 99 ? 22.959 3.172 -0.669 1.00 48.62 99 ASP A O 1
ATOM 819 N N . GLN A 1 100 ? 21.311 3.035 0.823 1.00 45.09 100 GLN A N 1
ATOM 820 C CA . GLN A 1 100 ? 22.138 3.504 1.950 1.00 45.09 100 GLN A CA 1
ATOM 821 C C . GLN A 1 100 ? 23.349 2.588 2.250 1.00 45.09 100 GLN A C 1
ATOM 823 O O . GLN A 1 100 ? 24.266 3.005 2.955 1.00 45.09 100 GLN A O 1
ATOM 828 N N . ASN A 1 101 ? 23.363 1.372 1.691 1.00 41.56 101 ASN A N 1
ATOM 829 C CA . ASN A 1 101 ? 24.384 0.335 1.842 1.00 41.56 101 ASN A CA 1
ATOM 830 C C . ASN A 1 101 ? 25.202 0.100 0.559 1.00 41.56 101 ASN A C 1
ATOM 832 O O . ASN A 1 101 ? 25.954 -0.871 0.475 1.00 41.56 101 ASN A O 1
ATOM 836 N N . ASN A 1 102 ? 25.097 0.985 -0.430 1.00 41.97 102 ASN A N 1
ATOM 837 C CA . ASN A 1 102 ? 25.775 0.883 -1.716 1.00 41.97 102 ASN A CA 1
ATOM 838 C C . ASN A 1 102 ? 25.252 -0.182 -2.716 1.00 41.97 102 ASN A C 1
ATOM 840 O O 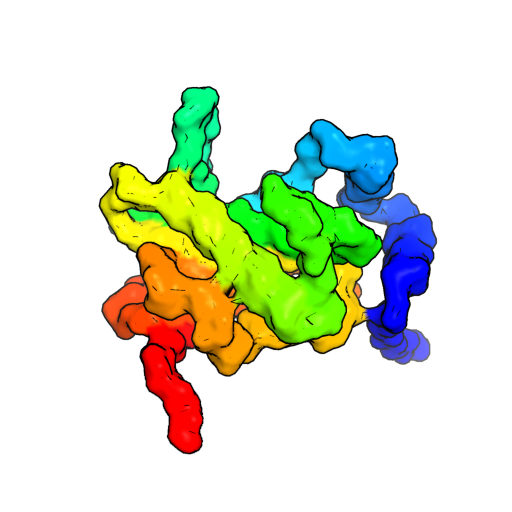. ASN A 1 102 ? 25.941 -0.510 -3.687 1.00 41.97 102 ASN A O 1
ATOM 844 N N . THR A 1 103 ? 24.039 -0.708 -2.536 1.00 39.78 103 THR A N 1
ATOM 845 C CA . THR A 1 103 ? 23.435 -1.739 -3.403 1.00 39.78 103 THR A CA 1
ATOM 846 C C . THR A 1 103 ? 22.753 -1.122 -4.628 1.00 39.78 103 THR A C 1
ATOM 848 O O . THR A 1 103 ? 21.993 -0.160 -4.510 1.00 39.78 103 THR A O 1
ATOM 851 N N . LYS A 1 104 ? 23.007 -1.677 -5.822 1.00 49.47 104 LYS A N 1
ATOM 852 C CA . LYS A 1 104 ? 22.359 -1.268 -7.082 1.00 49.47 104 LYS A CA 1
ATOM 853 C C . LYS A 1 104 ? 21.028 -2.005 -7.256 1.00 49.47 104 LYS A C 1
ATOM 855 O O . LYS A 1 104 ? 21.041 -3.193 -7.563 1.00 49.47 104 LYS A O 1
ATOM 860 N N . ILE A 1 105 ? 19.899 -1.302 -7.166 1.00 47.84 105 ILE A N 1
ATOM 861 C CA . ILE A 1 105 ? 18.578 -1.907 -7.418 1.00 47.84 105 ILE A CA 1
ATOM 862 C C . ILE A 1 105 ? 18.231 -1.803 -8.906 1.00 47.84 105 ILE A C 1
ATOM 864 O O . ILE A 1 105 ? 18.057 -0.706 -9.445 1.00 47.84 105 ILE A O 1
ATOM 868 N N . ASN A 1 106 ? 18.100 -2.946 -9.579 1.00 53.50 106 ASN A N 1
ATOM 869 C CA . ASN A 1 106 ? 17.768 -3.017 -11.001 1.00 53.50 106 ASN A CA 1
ATOM 870 C C . ASN A 1 106 ? 16.281 -3.339 -11.218 1.00 53.50 106 ASN A C 1
ATOM 872 O O . ASN A 1 106 ? 15.898 -4.498 -11.306 1.00 53.50 106 ASN A O 1
ATOM 876 N N . LEU A 1 107 ? 15.436 -2.322 -11.387 1.00 62.56 107 LEU A N 1
ATOM 877 C CA . LEU A 1 107 ? 13.980 -2.465 -11.587 1.00 62.56 107 LEU A CA 1
ATOM 878 C C . LEU A 1 107 ? 13.566 -2.999 -12.980 1.00 62.56 107 LEU A C 1
ATOM 880 O O . LEU A 1 107 ? 12.489 -2.685 -13.487 1.00 62.56 107 LEU A O 1
ATOM 884 N N . LYS A 1 108 ? 14.431 -3.791 -13.622 1.00 59.88 108 LYS A N 1
ATOM 885 C CA . LYS A 1 108 ? 14.177 -4.445 -14.914 1.00 59.88 108 LYS A CA 1
ATOM 886 C C . LYS A 1 108 ? 13.520 -5.808 -14.769 1.00 59.88 108 LYS A C 1
ATOM 888 O O . LYS A 1 108 ? 12.891 -6.258 -15.720 1.00 59.88 108 LYS A O 1
ATOM 893 N N . ASP A 1 109 ? 13.680 -6.468 -13.633 1.00 69.12 109 ASP A N 1
ATOM 894 C CA . ASP A 1 109 ? 13.233 -7.838 -13.415 1.00 69.12 109 ASP A CA 1
ATOM 895 C C . ASP A 1 109 ? 12.498 -7.985 -12.078 1.00 69.12 109 ASP A C 1
ATOM 897 O O . ASP A 1 109 ? 12.416 -7.057 -11.269 1.00 69.12 109 ASP A O 1
ATOM 901 N N . GLU A 1 110 ? 11.920 -9.166 -11.865 1.00 79.88 110 GLU A N 1
ATOM 902 C CA . GLU A 1 110 ? 11.179 -9.488 -10.646 1.00 79.88 110 GLU A CA 1
ATOM 903 C C . GLU A 1 110 ? 12.036 -9.333 -9.377 1.00 79.88 110 GLU A C 1
ATOM 905 O O . GLU A 1 110 ? 11.520 -8.934 -8.331 1.00 79.88 110 GLU A O 1
ATOM 910 N N . CYS A 1 111 ? 13.342 -9.605 -9.465 1.00 79.94 111 CYS A N 1
ATOM 911 C CA . CYS A 1 111 ? 14.257 -9.525 -8.330 1.00 79.94 111 CYS A CA 1
ATOM 912 C C . CYS A 1 111 ? 14.398 -8.079 -7.843 1.00 79.94 111 CYS A C 1
ATOM 914 O O . CYS A 1 111 ? 14.137 -7.799 -6.671 1.00 79.94 111 CYS A O 1
ATOM 916 N N . GLY A 1 112 ? 14.706 -7.141 -8.742 1.00 76.31 112 GLY A N 1
ATOM 917 C CA . GLY A 1 112 ? 14.841 -5.734 -8.360 1.00 76.31 112 GLY A CA 1
ATOM 918 C C . GLY A 1 112 ? 13.529 -5.117 -7.877 1.00 76.31 112 GLY A C 1
ATOM 919 O O . GLY A 1 112 ? 13.527 -4.305 -6.950 1.00 76.31 112 GLY A O 1
ATOM 920 N N . TRP A 1 113 ? 12.393 -5.533 -8.444 1.00 80.75 113 TRP A N 1
ATOM 921 C CA . TRP A 1 113 ? 11.080 -5.137 -7.930 1.00 80.75 113 TRP A CA 1
ATOM 922 C C . TRP A 1 113 ? 10.816 -5.670 -6.524 1.00 80.75 113 TRP A C 1
ATOM 924 O O . TRP A 1 113 ? 10.338 -4.922 -5.670 1.00 80.75 113 TRP A O 1
ATOM 934 N N . THR A 1 114 ? 11.159 -6.932 -6.267 1.00 85.31 114 THR A N 1
ATOM 935 C CA . THR A 1 114 ? 11.038 -7.540 -4.936 1.00 85.31 114 THR A CA 1
ATOM 936 C C . THR A 1 114 ? 11.882 -6.771 -3.921 1.00 85.31 114 THR A C 1
ATOM 938 O O . THR A 1 114 ? 11.375 -6.373 -2.872 1.00 85.31 114 THR A O 1
ATOM 941 N N . GLU A 1 115 ? 13.144 -6.486 -4.250 1.00 81.44 115 GLU A N 1
ATOM 942 C CA . GLU A 1 115 ? 14.056 -5.718 -3.398 1.00 81.44 115 GLU A CA 1
ATOM 943 C C . GLU A 1 115 ? 13.510 -4.316 -3.096 1.00 81.44 115 GLU A C 1
ATOM 945 O O . GLU A 1 115 ? 13.441 -3.900 -1.935 1.00 81.44 115 GLU A O 1
ATOM 950 N N . LYS A 1 116 ? 13.029 -3.600 -4.118 1.00 82.12 116 LYS A N 1
ATOM 951 C CA . LYS A 1 116 ? 12.481 -2.253 -3.941 1.00 82.12 116 LYS A CA 1
ATOM 952 C C . LYS A 1 116 ? 11.220 -2.233 -3.087 1.00 82.12 116 LYS A C 1
ATOM 954 O O . LYS A 1 116 ? 11.077 -1.342 -2.244 1.00 82.12 116 LYS A O 1
ATOM 959 N N . ILE A 1 117 ? 10.310 -3.182 -3.297 1.00 87.69 117 ILE A N 1
ATOM 960 C CA . ILE A 1 117 ? 9.093 -3.305 -2.490 1.00 87.69 117 ILE A CA 1
ATOM 961 C C . ILE A 1 117 ? 9.456 -3.644 -1.043 1.00 87.69 117 ILE A C 1
ATOM 963 O O . ILE A 1 117 ? 8.911 -3.027 -0.134 1.00 87.69 117 ILE A O 1
ATOM 967 N N . ASN A 1 118 ? 10.431 -4.525 -0.812 1.00 87.56 118 ASN A N 1
ATOM 968 C CA . ASN A 1 118 ? 10.890 -4.865 0.537 1.00 87.56 118 ASN A CA 1
ATOM 969 C C . ASN A 1 118 ? 11.472 -3.662 1.280 1.00 87.56 118 ASN A C 1
ATOM 971 O O . ASN A 1 118 ? 11.103 -3.424 2.428 1.00 87.56 118 ASN A O 1
ATOM 975 N N . LEU A 1 119 ? 12.328 -2.870 0.628 1.00 84.06 119 LEU A N 1
ATOM 976 C CA . LEU A 1 119 ? 12.846 -1.631 1.216 1.00 84.06 119 LEU A CA 1
ATOM 977 C C . LEU A 1 119 ? 11.719 -0.648 1.539 1.00 84.06 119 LEU A C 1
ATOM 979 O O . LEU A 1 119 ? 11.698 -0.053 2.611 1.00 84.06 119 LEU A O 1
ATOM 983 N N . THR A 1 120 ? 10.753 -0.530 0.629 1.00 86.38 120 THR A N 1
ATOM 984 C CA . THR A 1 120 ? 9.589 0.341 0.800 1.00 86.38 120 THR A CA 1
ATOM 985 C C . THR A 1 120 ? 8.740 -0.095 1.998 1.00 86.38 120 THR A C 1
ATOM 987 O O . THR A 1 120 ? 8.386 0.743 2.822 1.00 86.38 120 THR A O 1
ATOM 990 N N . ILE A 1 121 ? 8.471 -1.397 2.141 1.00 91.81 121 ILE A N 1
ATOM 991 C CA . ILE A 1 121 ? 7.755 -1.970 3.290 1.00 91.81 121 ILE A CA 1
ATOM 992 C C . ILE A 1 121 ? 8.507 -1.676 4.589 1.00 91.81 121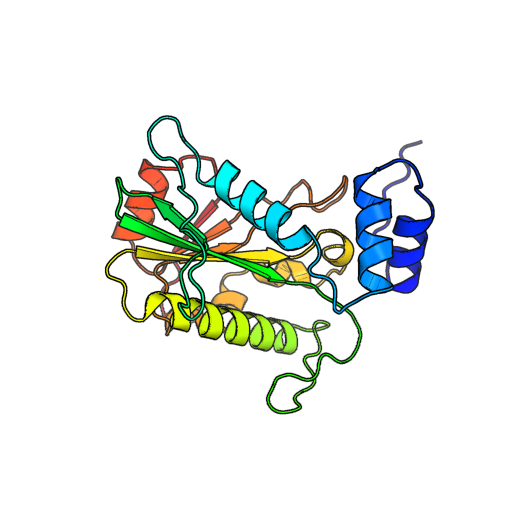 ILE A C 1
ATOM 994 O O . ILE A 1 121 ? 7.905 -1.158 5.524 1.00 91.81 121 ILE A O 1
ATOM 998 N N . ASN A 1 122 ? 9.815 -1.941 4.637 1.00 87.75 122 ASN A N 1
ATOM 999 C CA . ASN A 1 122 ? 10.618 -1.712 5.839 1.00 87.75 122 ASN A CA 1
ATOM 1000 C C . ASN A 1 122 ? 10.608 -0.229 6.259 1.00 87.75 122 ASN A C 1
ATOM 1002 O O . ASN A 1 122 ? 10.568 0.084 7.447 1.00 87.75 122 ASN A O 1
ATOM 1006 N N . ASP A 1 123 ? 10.636 0.698 5.299 1.00 85.25 123 ASP A N 1
ATOM 1007 C CA . ASP A 1 123 ? 10.560 2.133 5.588 1.00 85.25 123 ASP A CA 1
ATOM 1008 C C . ASP A 1 123 ? 9.174 2.562 6.086 1.00 85.25 123 ASP A C 1
ATOM 1010 O O . ASP A 1 123 ? 9.086 3.414 6.970 1.00 85.25 123 ASP A O 1
ATOM 1014 N N . MET A 1 124 ? 8.100 1.960 5.565 1.00 90.44 124 MET A N 1
ATOM 1015 C CA . MET A 1 124 ? 6.743 2.167 6.084 1.00 90.44 124 MET A CA 1
ATOM 1016 C C . MET A 1 124 ? 6.619 1.660 7.526 1.00 90.44 124 MET A C 1
ATOM 1018 O O . MET A 1 124 ? 6.070 2.349 8.379 1.00 90.44 124 MET A O 1
ATOM 1022 N N . GLU A 1 125 ? 7.165 0.481 7.830 1.00 90.31 125 GLU A N 1
ATOM 1023 C CA . GLU A 1 125 ? 7.071 -0.117 9.166 1.00 90.31 125 GLU A CA 1
ATOM 1024 C C . GLU A 1 125 ? 7.690 0.742 10.263 1.00 90.31 125 GLU A C 1
ATOM 1026 O O . GLU A 1 125 ? 7.105 0.842 11.341 1.00 90.31 125 GLU A O 1
ATOM 1031 N N . LYS A 1 126 ? 8.813 1.416 9.980 1.00 88.44 126 LYS A N 1
ATOM 1032 C CA . LYS A 1 126 ? 9.451 2.352 10.921 1.00 88.44 126 LYS A CA 1
ATOM 1033 C C . LYS A 1 126 ? 8.504 3.470 11.367 1.00 88.44 126 LYS A C 1
ATOM 1035 O O . LYS A 1 126 ? 8.625 3.952 12.487 1.00 88.44 126 LYS A O 1
ATOM 1040 N N . LYS A 1 127 ? 7.556 3.875 10.513 1.00 89.19 127 LYS A N 1
ATOM 1041 C CA . LYS A 1 127 ? 6.534 4.886 10.835 1.00 89.19 127 LYS A CA 1
ATOM 1042 C C . LYS A 1 127 ? 5.366 4.332 11.656 1.00 89.19 127 LYS A C 1
ATOM 1044 O O . LYS A 1 127 ? 4.619 5.096 12.258 1.00 89.19 127 LYS A O 1
ATOM 1049 N N . PHE A 1 128 ? 5.208 3.010 11.698 1.00 89.25 128 PHE A N 1
ATOM 1050 C CA . PHE A 1 128 ? 4.136 2.331 12.427 1.00 89.25 128 PHE A CA 1
ATOM 1051 C C . PHE A 1 128 ? 4.580 1.767 13.783 1.00 89.25 128 PHE A C 1
ATOM 1053 O O . PHE A 1 128 ? 3.736 1.326 14.555 1.00 89.25 128 PHE A O 1
ATOM 1060 N N . GLU A 1 129 ? 5.880 1.770 14.110 1.00 83.81 129 GLU A N 1
ATOM 1061 C CA . GLU A 1 129 ? 6.423 1.062 15.283 1.00 83.81 129 GLU A CA 1
ATOM 1062 C C . GLU A 1 129 ? 5.794 1.435 16.631 1.00 83.81 129 GLU A C 1
ATOM 1064 O O . GLU A 1 129 ? 5.750 0.584 17.518 1.00 83.81 129 GLU A O 1
ATOM 1069 N N . GLN A 1 130 ? 5.325 2.673 16.783 1.00 83.75 130 GLN A N 1
ATOM 1070 C CA . GLN A 1 130 ? 4.795 3.215 18.040 1.00 83.75 130 GLN A CA 1
ATOM 1071 C C . GLN A 1 130 ? 3.282 3.465 18.006 1.00 83.75 130 GLN A C 1
ATOM 1073 O O . GLN A 1 130 ? 2.737 4.074 18.926 1.00 83.75 130 GLN A O 1
ATOM 1078 N N . LEU A 1 131 ? 2.610 3.043 16.936 1.00 87.38 131 LEU A N 1
ATOM 1079 C CA . LEU A 1 131 ? 1.178 3.240 16.753 1.00 87.38 131 LEU A CA 1
ATOM 1080 C C . LEU A 1 131 ? 0.427 1.944 17.050 1.00 87.38 131 LEU A C 1
ATOM 1082 O O . LEU A 1 131 ? 0.977 0.852 16.931 1.00 87.38 131 LEU A O 1
ATOM 1086 N N . ASP A 1 132 ? -0.843 2.082 17.416 1.00 90.19 132 ASP A N 1
ATOM 1087 C CA . ASP A 1 132 ? -1.768 0.963 17.568 1.00 90.19 132 ASP A CA 1
ATOM 1088 C C . ASP A 1 132 ? -2.957 1.166 16.629 1.00 90.19 132 ASP A C 1
ATOM 1090 O O . ASP A 1 132 ? -3.601 2.219 16.647 1.00 90.19 132 ASP A O 1
ATOM 1094 N N . GLY A 1 133 ? -3.221 0.182 15.774 1.00 92.06 133 GLY A N 1
ATOM 1095 C CA . GLY A 1 133 ? -4.254 0.247 14.748 1.00 92.06 133 GLY A CA 1
ATOM 1096 C C . GLY A 1 133 ? -3.970 -0.656 13.557 1.00 92.06 133 GLY A C 1
ATOM 1097 O O . GLY A 1 133 ? -3.118 -1.544 13.606 1.00 92.06 133 GLY A O 1
ATOM 1098 N N . PHE A 1 134 ? -4.708 -0.424 12.473 1.00 94.69 134 PHE A N 1
ATOM 1099 C CA . PHE A 1 134 ? -4.501 -1.142 11.222 1.00 94.69 134 PHE A CA 1
ATOM 1100 C C . PHE A 1 134 ? -3.601 -0.349 10.278 1.00 94.69 134 PHE A C 1
ATOM 1102 O O . PHE A 1 134 ? -3.860 0.817 9.987 1.00 94.69 134 PHE A O 1
ATOM 1109 N N . PHE A 1 135 ? -2.570 -0.999 9.749 1.00 96.19 135 PHE A N 1
ATOM 1110 C CA . PHE A 1 135 ? -1.547 -0.374 8.919 1.00 96.19 135 PHE A CA 1
ATOM 1111 C C . PHE A 1 135 ? -1.710 -0.760 7.450 1.00 96.19 135 PHE A C 1
ATOM 1113 O O . PHE A 1 135 ? -1.677 -1.942 7.087 1.00 96.19 135 PHE A O 1
ATOM 1120 N N . ILE A 1 136 ? -1.849 0.245 6.593 1.00 97.44 136 ILE A N 1
ATOM 1121 C CA . ILE A 1 136 ? -1.912 0.094 5.142 1.00 97.44 136 ILE A CA 1
ATOM 1122 C C . ILE A 1 136 ? -0.669 0.750 4.539 1.00 97.44 136 ILE A C 1
ATOM 1124 O O . ILE A 1 136 ? -0.470 1.959 4.648 1.00 97.44 136 ILE A O 1
ATOM 1128 N N . GLY A 1 137 ? 0.162 -0.045 3.870 1.00 96.69 137 GLY A N 1
ATOM 1129 C CA . GLY A 1 137 ? 1.199 0.487 2.989 1.00 96.69 137 GLY A CA 1
ATOM 1130 C C . GLY A 1 137 ? 0.620 0.728 1.600 1.00 96.69 137 GLY A C 1
ATOM 1131 O O . GLY A 1 137 ? 0.092 -0.205 1.001 1.00 96.69 137 GLY A O 1
ATOM 1132 N N . ALA A 1 138 ? 0.703 1.944 1.072 1.00 93.38 138 ALA A N 1
ATOM 1133 C CA . ALA A 1 138 ? 0.250 2.287 -0.271 1.00 93.38 138 ALA A CA 1
ATOM 1134 C C . ALA A 1 138 ? 1.447 2.529 -1.193 1.00 93.38 138 ALA A C 1
ATOM 1136 O O . ALA A 1 138 ? 2.232 3.452 -0.997 1.00 93.38 138 ALA A O 1
ATOM 1137 N N . VAL A 1 139 ? 1.581 1.695 -2.217 1.00 89.25 139 VAL A N 1
ATOM 1138 C CA . VAL A 1 139 ? 2.610 1.789 -3.248 1.00 89.25 139 VAL A CA 1
ATOM 1139 C C . VAL A 1 139 ? 1.975 2.298 -4.534 1.00 89.25 139 VAL A C 1
ATOM 1141 O O . VAL A 1 139 ? 1.064 1.671 -5.079 1.00 89.25 139 VAL A O 1
ATOM 1144 N N . VAL A 1 140 ? 2.477 3.425 -5.034 1.00 84.44 140 VAL A N 1
ATOM 1145 C CA . VAL A 1 140 ? 2.008 4.051 -6.276 1.00 84.44 140 VAL A CA 1
ATOM 1146 C C . VAL A 1 140 ? 3.191 4.160 -7.244 1.00 84.44 140 VAL A C 1
ATOM 1148 O O . VAL A 1 140 ? 4.044 5.027 -7.075 1.00 84.44 140 VAL A O 1
ATOM 1151 N N . PRO A 1 141 ? 3.321 3.266 -8.237 1.00 75.38 141 PRO A N 1
ATOM 1152 C CA . PRO A 1 141 ? 4.326 3.405 -9.283 1.00 75.38 141 PRO A CA 1
ATOM 1153 C C . PRO A 1 141 ? 4.015 4.622 -10.168 1.00 75.38 141 PRO A C 1
ATOM 1155 O O . PRO A 1 141 ? 2.865 4.822 -10.564 1.00 75.38 141 PRO A O 1
ATOM 1158 N N . ASP A 1 142 ? 5.029 5.417 -10.506 1.00 64.38 142 ASP A N 1
ATOM 1159 C CA . ASP A 1 142 ? 4.849 6.636 -11.307 1.00 64.38 142 ASP A CA 1
ATOM 1160 C C . ASP A 1 142 ? 4.582 6.340 -12.803 1.00 64.38 142 ASP A C 1
ATOM 1162 O O . ASP A 1 142 ? 5.276 5.536 -13.436 1.00 64.38 142 ASP A O 1
ATOM 1166 N N . ALA A 1 143 ? 3.601 7.059 -13.377 1.00 49.47 143 ALA A N 1
ATOM 1167 C CA . ALA A 1 143 ? 3.017 6.903 -14.724 1.00 49.47 143 ALA A CA 1
ATOM 1168 C C . ALA A 1 143 ? 4.014 6.678 -15.862 1.00 49.47 143 ALA A C 1
ATOM 1170 O O . ALA A 1 143 ? 3.783 5.852 -16.744 1.00 49.47 143 ALA A O 1
ATOM 1171 N N . ILE A 1 144 ? 5.107 7.445 -15.844 1.00 47.81 144 ILE A N 1
ATOM 1172 C CA . ILE A 1 144 ? 6.115 7.465 -16.905 1.00 47.81 144 ILE A CA 1
ATOM 1173 C C . ILE A 1 144 ? 6.621 6.040 -17.138 1.00 47.81 144 ILE A C 1
ATOM 1175 O O . ILE A 1 144 ? 6.758 5.597 -18.270 1.00 47.81 144 ILE A O 1
ATOM 1179 N N . TYR A 1 145 ? 6.756 5.247 -16.081 1.00 47.00 145 TYR A N 1
ATOM 1180 C CA . TYR A 1 145 ? 7.474 3.985 -16.139 1.00 47.00 145 TYR A CA 1
ATOM 1181 C C . TYR A 1 145 ? 6.584 2.733 -16.094 1.00 47.00 145 TYR A C 1
ATOM 1183 O O . TYR A 1 145 ? 7.096 1.622 -16.225 1.00 47.00 145 TYR A O 1
ATOM 1191 N N . ILE A 1 146 ? 5.257 2.883 -15.978 1.00 46.16 146 ILE A N 1
ATOM 1192 C CA . ILE A 1 146 ? 4.295 1.761 -16.073 1.00 46.16 146 ILE A CA 1
ATOM 1193 C C . ILE A 1 146 ? 4.199 1.224 -17.514 1.00 46.16 146 ILE A C 1
ATOM 1195 O O . ILE A 1 146 ? 3.802 0.084 -17.741 1.00 46.16 146 ILE A O 1
ATOM 1199 N N . SER A 1 147 ? 4.643 2.017 -18.490 1.00 42.97 147 SER A N 1
ATOM 1200 C CA . SER A 1 147 ? 4.836 1.610 -19.888 1.00 42.97 147 SER A CA 1
ATOM 1201 C C . SER A 1 147 ? 5.826 0.446 -20.065 1.00 42.97 147 SER A C 1
ATOM 1203 O O . SER A 1 147 ? 5.814 -0.221 -21.100 1.00 42.97 147 SER A O 1
ATOM 1205 N N . LEU A 1 148 ? 6.645 0.153 -19.049 1.00 49.47 148 LEU A N 1
ATOM 1206 C CA . LEU A 1 148 ? 7.550 -0.987 -19.041 1.00 49.47 148 LEU A CA 1
ATOM 1207 C C . LEU A 1 14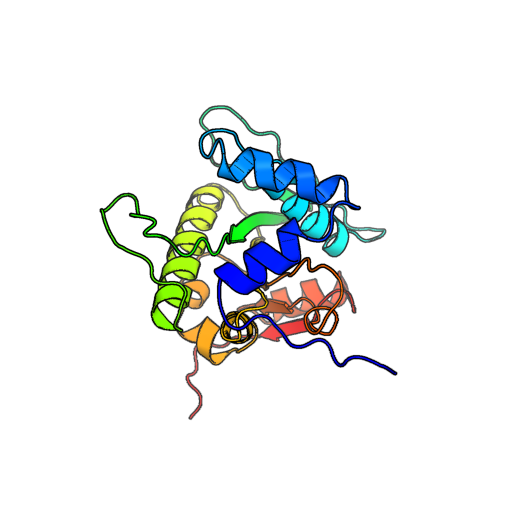8 ? 6.792 -2.249 -18.610 1.00 49.47 148 LEU A C 1
ATOM 1209 O O . LEU A 1 148 ? 6.292 -2.345 -17.486 1.00 49.47 148 LEU A O 1
ATOM 1213 N N . LYS A 1 149 ? 6.769 -3.237 -19.513 1.00 53.34 149 LYS A N 1
ATOM 1214 C CA . LYS A 1 149 ? 6.046 -4.529 -19.465 1.00 53.34 149 LYS A CA 1
ATOM 1215 C C . LYS A 1 149 ? 6.153 -5.342 -18.159 1.00 53.34 149 LYS A C 1
ATOM 1217 O O . LYS A 1 149 ? 5.425 -6.313 -18.001 1.00 53.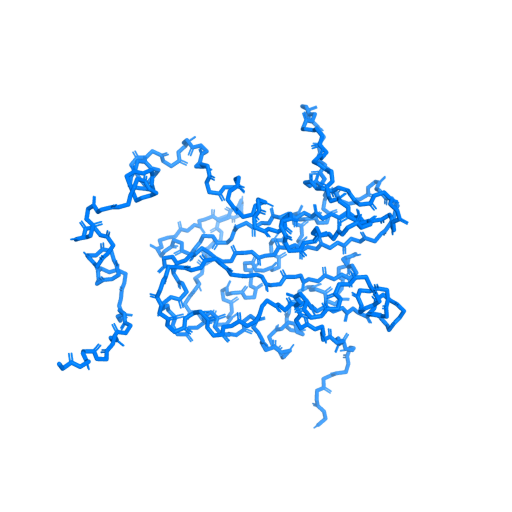34 149 LYS A O 1
ATOM 1222 N N . ASN A 1 150 ? 7.031 -4.969 -17.228 1.00 60.94 150 ASN A N 1
ATOM 1223 C CA . ASN A 1 150 ? 7.330 -5.741 -16.022 1.00 60.94 150 ASN A CA 1
ATOM 1224 C C . ASN A 1 150 ? 6.679 -5.187 -14.747 1.00 60.94 150 ASN A C 1
ATOM 1226 O O . ASN A 1 150 ? 6.752 -5.846 -13.720 1.00 60.94 150 ASN A O 1
ATOM 1230 N N . SER A 1 151 ? 6.016 -4.025 -14.780 1.00 65.75 151 SER A N 1
ATOM 1231 C CA . SER A 1 151 ? 5.273 -3.514 -13.608 1.00 65.75 151 SER A CA 1
ATOM 1232 C C . SER A 1 151 ? 3.977 -4.292 -13.327 1.00 65.75 151 SER A C 1
ATOM 1234 O O . SER A 1 151 ? 3.442 -4.231 -12.220 1.00 65.75 151 SER A O 1
ATOM 1236 N N . ASP A 1 152 ? 3.487 -5.065 -14.304 1.00 73.56 152 ASP A N 1
ATOM 1237 C CA . ASP A 1 152 ? 2.321 -5.946 -14.172 1.00 73.56 152 ASP A CA 1
ATOM 1238 C C . ASP A 1 152 ? 2.461 -6.912 -12.998 1.00 73.56 152 ASP A C 1
ATOM 1240 O O . ASP A 1 152 ? 1.469 -7.167 -12.317 1.00 73.56 152 ASP A O 1
ATOM 1244 N N . ILE A 1 153 ? 3.688 -7.351 -12.692 1.00 78.56 153 ILE A N 1
ATOM 1245 C CA . ILE A 1 153 ? 3.989 -8.285 -11.601 1.00 78.56 153 ILE A CA 1
ATOM 1246 C C . ILE A 1 153 ? 3.436 -7.823 -10.245 1.00 78.56 153 ILE A C 1
ATOM 1248 O O . ILE A 1 153 ? 3.039 -8.663 -9.446 1.00 78.56 153 ILE A O 1
ATOM 1252 N N . LEU A 1 154 ? 3.310 -6.510 -10.003 1.00 82.00 154 LEU A N 1
ATOM 1253 C CA . LEU A 1 154 ? 2.755 -5.967 -8.755 1.00 82.00 154 LEU A CA 1
ATOM 1254 C C . LEU A 1 154 ? 1.282 -6.377 -8.526 1.00 82.00 154 LEU A C 1
ATOM 1256 O O . LEU A 1 154 ? 0.809 -6.398 -7.389 1.00 82.00 154 LEU A O 1
ATOM 1260 N N . TRP A 1 155 ? 0.552 -6.740 -9.588 1.00 85.56 155 TRP A N 1
ATOM 1261 C CA . TRP A 1 155 ? -0.835 -7.228 -9.534 1.00 85.56 155 TRP A CA 1
ATOM 1262 C C . TRP A 1 155 ? -0.956 -8.758 -9.396 1.00 85.56 155 TRP A C 1
ATOM 1264 O O . TRP A 1 155 ? -2.074 -9.283 -9.297 1.00 85.56 155 TRP A O 1
ATOM 1274 N N . HIS A 1 156 ? 0.170 -9.478 -9.347 1.00 87.38 156 HIS A N 1
ATOM 1275 C CA . HIS A 1 156 ? 0.204 -10.927 -9.166 1.00 87.38 156 HIS A CA 1
ATOM 1276 C C . HIS A 1 156 ? 0.458 -11.318 -7.707 1.00 87.38 156 HIS A C 1
ATOM 1278 O O . HIS A 1 156 ? 1.379 -10.837 -7.054 1.00 87.38 156 HIS A O 1
ATOM 1284 N N . GLU A 1 157 ? -0.335 -12.265 -7.208 1.00 90.12 157 GLU A N 1
ATOM 1285 C CA . GLU A 1 157 ? -0.235 -12.754 -5.827 1.00 90.12 157 GLU A CA 1
ATOM 1286 C C . GLU A 1 157 ? 1.104 -13.445 -5.559 1.00 90.12 157 GLU A C 1
ATOM 1288 O O . GLU A 1 157 ? 1.692 -13.249 -4.498 1.00 90.12 157 GLU A O 1
ATOM 1293 N N . ASP A 1 158 ? 1.614 -14.200 -6.534 1.00 89.44 158 ASP A N 1
ATOM 1294 C CA . ASP A 1 158 ? 2.893 -14.907 -6.425 1.00 89.44 158 ASP A CA 1
ATOM 1295 C C . ASP A 1 158 ? 4.071 -13.955 -6.235 1.00 89.44 158 ASP A C 1
ATOM 1297 O O . ASP A 1 158 ? 4.985 -14.253 -5.469 1.00 89.44 158 ASP A O 1
ATOM 1301 N N . PHE A 1 159 ? 4.026 -12.784 -6.873 1.00 90.00 159 PHE A N 1
ATOM 1302 C CA . PHE A 1 159 ? 5.019 -11.740 -6.651 1.00 90.00 159 PHE A CA 1
ATOM 1303 C C . PHE A 1 159 ? 4.942 -11.225 -5.210 1.00 90.00 159 PHE A C 1
ATOM 1305 O O . PHE A 1 159 ? 5.947 -11.195 -4.506 1.00 90.00 159 PHE A O 1
ATOM 1312 N N . ILE A 1 160 ? 3.741 -10.899 -4.722 1.00 92.81 160 ILE A N 1
ATOM 1313 C CA . ILE A 1 160 ? 3.551 -10.403 -3.350 1.00 92.81 160 ILE A CA 1
ATOM 1314 C C . ILE A 1 160 ? 4.030 -11.415 -2.305 1.00 92.81 160 ILE A C 1
ATOM 1316 O O . ILE A 1 160 ? 4.650 -11.013 -1.318 1.00 92.81 160 ILE A O 1
ATOM 1320 N N . ARG A 1 161 ? 3.828 -12.719 -2.537 1.00 91.19 161 ARG A N 1
ATOM 1321 C CA . ARG A 1 161 ? 4.330 -13.803 -1.668 1.00 91.19 161 ARG A CA 1
ATOM 1322 C C . ARG A 1 161 ? 5.860 -13.843 -1.567 1.00 91.19 161 ARG A C 1
ATOM 1324 O O . ARG A 1 161 ? 6.375 -14.316 -0.557 1.00 91.19 161 ARG A O 1
ATOM 1331 N N . LYS A 1 162 ? 6.584 -13.344 -2.576 1.00 90.81 162 LYS A N 1
ATOM 1332 C CA . LYS A 1 162 ? 8.057 -13.248 -2.580 1.00 90.81 162 LYS A CA 1
ATOM 1333 C C . LYS A 1 162 ? 8.582 -12.021 -1.824 1.00 90.81 162 LYS A C 1
ATOM 1335 O O . LYS A 1 162 ? 9.773 -11.949 -1.533 1.00 90.81 162 LYS A O 1
ATOM 1340 N N . THR A 1 163 ? 7.714 -11.065 -1.495 1.00 92.56 163 THR A N 1
ATOM 1341 C CA . THR A 1 163 ? 8.080 -9.860 -0.737 1.00 92.56 163 THR A CA 1
ATOM 1342 C C . THR A 1 163 ? 8.037 -10.094 0.779 1.00 92.56 163 THR A C 1
ATOM 1344 O O . THR A 1 163 ? 7.501 -11.084 1.278 1.00 92.56 163 THR A O 1
ATOM 1347 N N . ASN A 1 164 ? 8.533 -9.123 1.542 1.00 93.69 164 ASN A N 1
ATOM 1348 C CA . ASN A 1 164 ? 8.441 -9.067 2.997 1.00 93.69 164 ASN A CA 1
ATOM 1349 C C . ASN A 1 164 ? 7.016 -8.798 3.492 1.00 93.69 164 ASN A C 1
ATOM 1351 O O . ASN A 1 164 ? 6.797 -8.835 4.702 1.00 93.69 164 ASN A O 1
ATOM 1355 N N . PHE A 1 165 ? 6.042 -8.554 2.601 1.00 94.94 165 PHE A N 1
ATOM 1356 C CA . PHE A 1 165 ? 4.682 -8.194 2.991 1.00 94.94 165 PHE A CA 1
ATOM 1357 C C . PHE A 1 165 ? 4.107 -9.177 4.002 1.00 94.94 165 PHE A C 1
ATOM 1359 O O . PHE A 1 165 ? 3.693 -8.745 5.062 1.00 94.94 165 PHE A O 1
ATOM 1366 N N . LEU A 1 166 ? 4.149 -10.488 3.761 1.00 92.81 166 LEU A N 1
ATOM 1367 C CA . LEU A 1 166 ? 3.558 -11.471 4.680 1.00 92.81 166 LEU A CA 1
ATOM 1368 C C . LEU A 1 166 ? 4.180 -11.481 6.085 1.00 92.81 166 LEU A C 1
ATOM 1370 O O . LEU A 1 166 ? 3.495 -11.812 7.049 1.00 92.81 166 LEU A O 1
ATOM 1374 N N . LYS A 1 167 ? 5.446 -11.072 6.210 1.00 92.25 167 LYS A N 1
ATOM 1375 C CA . LYS A 1 167 ? 6.184 -11.014 7.482 1.00 92.25 167 LYS A CA 1
ATOM 1376 C C . LYS A 1 167 ? 6.117 -9.643 8.157 1.00 92.25 167 LYS A C 1
ATOM 1378 O O . LYS A 1 167 ? 6.536 -9.525 9.303 1.00 92.25 167 LYS A O 1
ATOM 1383 N N . SER A 1 168 ? 5.617 -8.628 7.456 1.00 93.62 168 SER A N 1
ATOM 1384 C CA . SER A 1 168 ? 5.563 -7.259 7.960 1.00 93.62 168 SER A CA 1
ATOM 1385 C C . SER A 1 168 ? 4.453 -7.056 9.003 1.00 93.62 168 SER A C 1
ATOM 1387 O O . SER A 1 168 ? 3.550 -7.884 9.149 1.00 93.62 168 SER A O 1
ATOM 1389 N N . LYS A 1 169 ? 4.462 -5.911 9.682 1.00 92.06 169 LYS A N 1
ATOM 1390 C CA . LYS A 1 169 ? 3.389 -5.395 10.538 1.00 92.06 169 LYS A CA 1
ATOM 1391 C C . LYS A 1 169 ? 2.187 -4.886 9.741 1.00 92.06 169 LYS A C 1
ATOM 1393 O O . LYS A 1 169 ? 1.116 -4.730 10.310 1.00 92.06 169 LYS A O 1
ATOM 1398 N N . LEU A 1 170 ? 2.334 -4.644 8.434 1.00 95.31 170 LEU A N 1
ATOM 1399 C CA . LEU A 1 170 ? 1.248 -4.128 7.593 1.00 95.31 170 LEU A CA 1
ATOM 1400 C C . LEU A 1 170 ? 0.057 -5.090 7.585 1.00 95.31 170 LEU A C 1
ATOM 1402 O O . LEU A 1 170 ? 0.227 -6.277 7.316 1.00 95.31 170 LEU A O 1
ATOM 1406 N N . ASN A 1 171 ? -1.157 -4.596 7.792 1.00 96.44 171 ASN A N 1
ATOM 1407 C CA . ASN A 1 171 ? -2.373 -5.389 7.600 1.00 96.44 171 ASN A CA 1
ATOM 1408 C C . ASN A 1 171 ? -2.726 -5.506 6.114 1.00 96.44 171 ASN A C 1
ATOM 1410 O O . ASN A 1 171 ? -3.284 -6.525 5.686 1.00 96.44 171 ASN A O 1
ATOM 1414 N N . ALA A 1 172 ? -2.355 -4.490 5.327 1.00 97.06 172 ALA A N 1
ATOM 1415 C CA . ALA A 1 172 ? -2.544 -4.479 3.887 1.00 97.06 172 ALA A CA 1
ATOM 1416 C C . ALA A 1 172 ? -1.451 -3.753 3.100 1.00 97.06 172 ALA A C 1
ATOM 1418 O O . ALA A 1 172 ? -0.787 -2.846 3.603 1.00 97.06 172 ALA A O 1
ATOM 1419 N N . LEU A 1 173 ? -1.317 -4.151 1.835 1.00 97.25 173 LEU A N 1
ATOM 1420 C CA . LEU A 1 173 ? -0.485 -3.503 0.830 1.00 97.25 173 LEU A CA 1
ATOM 1421 C C . LEU A 1 173 ? -1.366 -3.103 -0.356 1.00 97.25 173 LEU A C 1
ATOM 1423 O O . LEU A 1 173 ? -1.848 -3.954 -1.106 1.00 97.25 173 LEU A O 1
ATOM 1427 N N . PHE A 1 174 ? -1.604 -1.806 -0.497 1.00 96.19 174 PHE A N 1
ATOM 1428 C CA . PHE A 1 174 ? -2.343 -1.209 -1.598 1.00 96.19 174 PHE A CA 1
ATOM 1429 C C . PHE A 1 174 ? -1.395 -0.913 -2.761 1.00 96.19 174 PHE A C 1
ATOM 1431 O O . PHE A 1 174 ? -0.395 -0.223 -2.591 1.00 96.19 174 PHE A O 1
ATOM 1438 N N . ILE A 1 175 ? -1.724 -1.421 -3.943 1.00 91.75 175 ILE A N 1
ATOM 1439 C CA . ILE A 1 175 ? -1.059 -1.138 -5.210 1.00 91.75 175 ILE A CA 1
ATOM 1440 C C . ILE A 1 175 ? -1.992 -0.255 -6.035 1.00 91.75 175 ILE A C 1
ATOM 1442 O O . ILE A 1 175 ? -3.027 -0.690 -6.555 1.00 91.75 175 ILE A O 1
ATOM 1446 N N . GLY A 1 176 ? -1.611 1.012 -6.123 1.00 85.88 176 GLY A N 1
ATOM 1447 C CA . GLY A 1 176 ? -2.273 2.005 -6.946 1.00 85.88 176 GLY A CA 1
ATOM 1448 C C . GLY A 1 176 ? -1.556 2.214 -8.268 1.00 85.88 176 GLY A C 1
ATOM 1449 O O . GLY A 1 176 ? -0.438 1.751 -8.465 1.00 85.88 176 GLY A O 1
ATOM 1450 N N . HIS A 1 177 ? -2.180 2.960 -9.169 1.00 75.88 177 HIS A N 1
ATOM 1451 C CA . HIS A 1 177 ? -1.486 3.558 -10.300 1.00 75.88 177 HIS A CA 1
ATOM 1452 C C . HIS A 1 177 ? -2.169 4.874 -10.647 1.00 75.88 177 HIS A C 1
ATOM 1454 O O . HIS A 1 177 ? -3.379 5.017 -10.484 1.00 75.88 177 HIS A O 1
ATOM 1460 N N . ARG A 1 178 ? -1.392 5.835 -11.132 1.00 61.44 178 ARG A N 1
ATOM 1461 C CA . ARG A 1 178 ? -1.931 7.068 -11.696 1.00 61.44 178 ARG A CA 1
ATOM 1462 C C . ARG A 1 178 ? -1.222 7.293 -13.019 1.00 61.44 178 ARG A C 1
ATOM 1464 O O . ARG A 1 178 ? -0.095 7.766 -13.018 1.00 61.44 178 ARG A O 1
ATOM 1471 N N . GLY A 1 179 ? -1.838 6.871 -14.121 1.00 52.47 179 GLY A N 1
ATOM 1472 C CA . GLY A 1 179 ? -1.305 6.985 -15.483 1.00 52.47 179 GLY A CA 1
ATOM 1473 C C . GLY A 1 179 ? -2.000 8.062 -16.321 1.00 52.47 179 GLY A C 1
ATOM 1474 O O . GLY A 1 179 ? -3.117 8.462 -16.012 1.00 52.47 179 GLY A O 1
ATOM 1475 N N . ILE A 1 180 ? -1.323 8.522 -17.376 1.00 42.69 180 ILE A N 1
ATOM 1476 C CA . ILE A 1 180 ? -1.898 9.304 -18.485 1.00 42.69 180 ILE A CA 1
ATOM 1477 C C . ILE A 1 180 ? -2.316 8.291 -19.568 1.00 42.69 180 ILE A C 1
ATOM 1479 O O . ILE A 1 180 ? -1.615 7.295 -19.735 1.00 42.69 180 ILE A O 1
ATOM 1483 N N . GLU A 1 181 ? -3.446 8.540 -20.234 1.00 35.97 181 GLU A N 1
ATOM 1484 C CA . GLU A 1 181 ? -4.098 7.760 -21.306 1.00 35.97 181 GLU A CA 1
ATOM 1485 C C . GLU A 1 181 ? -3.271 6.632 -21.968 1.00 35.97 181 GLU A C 1
ATOM 1487 O O . GLU A 1 181 ? -2.186 6.854 -22.513 1.00 35.97 181 GLU A O 1
ATOM 1492 N N . GLY A 1 182 ? -3.814 5.403 -21.958 1.00 44.72 182 GLY A N 1
ATOM 1493 C CA . GLY A 1 182 ? -3.202 4.198 -22.543 1.00 44.72 182 GLY A CA 1
ATOM 1494 C C . GLY A 1 182 ? -3.515 2.900 -21.777 1.00 44.72 182 GLY A C 1
ATOM 1495 O O . GLY A 1 182 ? -4.321 2.897 -20.854 1.00 44.72 182 GLY A O 1
ATOM 1496 N N . ASN A 1 183 ? -2.838 1.785 -22.119 1.00 41.88 183 ASN A N 1
ATOM 1497 C CA . ASN A 1 183 ? -3.026 0.413 -21.570 1.00 41.88 183 ASN A CA 1
ATOM 1498 C C . ASN A 1 183 ? -3.076 0.294 -20.024 1.00 41.88 183 ASN A C 1
ATOM 1500 O O . ASN A 1 183 ? -3.458 -0.750 -19.496 1.00 41.88 183 ASN A O 1
ATOM 1504 N N . VAL A 1 184 ? -2.672 1.341 -19.304 1.00 47.47 184 VAL A N 1
ATOM 1505 C CA . VAL A 1 184 ? -2.669 1.449 -17.842 1.00 47.47 184 VAL A CA 1
ATOM 1506 C C . VAL A 1 184 ? -4.056 1.806 -17.277 1.00 47.47 184 VAL A C 1
ATOM 1508 O O . VAL A 1 184 ? -4.379 1.384 -16.168 1.00 47.47 184 VAL A O 1
ATOM 1511 N N . GLU A 1 185 ? -4.917 2.483 -18.049 1.00 47.31 185 GLU A N 1
ATOM 1512 C CA . GLU A 1 185 ? -6.290 2.862 -17.652 1.00 47.31 185 GLU A CA 1
ATOM 1513 C C . GLU A 1 185 ? -7.170 1.657 -17.282 1.00 47.31 185 GLU A C 1
ATOM 1515 O O . GLU A 1 185 ? -8.125 1.786 -16.521 1.00 47.31 185 GLU A O 1
ATOM 1520 N N . ASN A 1 186 ? -6.814 0.460 -17.753 1.00 51.88 186 ASN A N 1
ATOM 1521 C CA . ASN A 1 186 ? -7.575 -0.764 -17.503 1.00 51.88 186 ASN A CA 1
ATOM 1522 C C . ASN A 1 186 ? -7.201 -1.486 -16.202 1.00 51.88 186 ASN A C 1
ATOM 1524 O O . ASN A 1 186 ? -7.779 -2.533 -15.887 1.00 51.88 186 ASN A O 1
ATOM 1528 N N . LYS A 1 187 ? -6.233 -0.980 -15.430 1.00 64.94 187 LYS A N 1
ATOM 1529 C CA . LYS A 1 187 ? -5.874 -1.615 -14.161 1.00 64.94 187 LYS A CA 1
ATOM 1530 C C . LYS A 1 187 ? -6.760 -1.088 -13.043 1.00 64.94 187 LYS A C 1
ATOM 1532 O O . LYS A 1 187 ? -6.712 0.073 -12.671 1.00 64.94 187 LYS A O 1
ATOM 1537 N N . THR A 1 188 ? -7.568 -1.952 -12.450 1.00 79.19 188 THR A N 1
ATOM 1538 C CA . THR A 1 188 ? -8.237 -1.601 -11.193 1.00 79.19 188 THR A CA 1
ATOM 1539 C C . THR A 1 188 ? -7.181 -1.520 -10.085 1.00 79.19 188 THR A C 1
ATOM 1541 O O . THR A 1 188 ? -6.358 -2.443 -9.995 1.00 79.19 188 THR A O 1
ATOM 1544 N N . PRO A 1 189 ? -7.188 -0.480 -9.231 1.00 88.12 189 PRO A N 1
ATOM 1545 C CA . PRO A 1 189 ? -6.369 -0.472 -8.026 1.00 88.12 189 PRO A CA 1
ATOM 1546 C C . PRO A 1 189 ? -6.656 -1.728 -7.198 1.00 88.12 189 PRO A C 1
ATOM 1548 O O . PRO A 1 189 ? -7.767 -2.271 -7.235 1.00 88.12 189 PRO A O 1
ATOM 1551 N N . LEU A 1 190 ? -5.643 -2.233 -6.506 1.00 91.94 190 LEU A N 1
ATOM 1552 C CA . LEU A 1 190 ? -5.698 -3.534 -5.848 1.00 91.94 190 LEU A CA 1
ATOM 1553 C C . LEU A 1 190 ? -5.089 -3.432 -4.458 1.00 91.94 190 LEU A C 1
ATOM 1555 O O . LEU A 1 190 ? -4.003 -2.895 -4.302 1.00 91.94 190 LEU A O 1
ATOM 1559 N N . ILE A 1 191 ? -5.752 -4.001 -3.460 1.00 96.06 191 ILE A N 1
ATOM 1560 C CA . ILE A 1 191 ? -5.201 -4.154 -2.119 1.00 96.06 191 ILE A CA 1
ATOM 1561 C C . ILE A 1 191 ? -5.051 -5.632 -1.770 1.00 96.06 191 ILE A C 1
ATOM 1563 O O . ILE A 1 191 ? -5.974 -6.435 -1.942 1.00 96.06 191 ILE A O 1
ATOM 1567 N N . TYR A 1 192 ? -3.873 -5.983 -1.274 1.00 96.50 192 TYR A N 1
ATOM 1568 C CA . TYR A 1 192 ? -3.589 -7.284 -0.691 1.00 96.50 192 TYR A CA 1
ATOM 1569 C C . TYR A 1 192 ? -3.752 -7.206 0.817 1.00 96.50 192 TYR A C 1
ATOM 1571 O O . TYR A 1 192 ? -3.245 -6.279 1.443 1.00 96.50 192 TYR A O 1
ATOM 1579 N N . VAL A 1 193 ? -4.435 -8.182 1.404 1.00 96.56 193 VAL A N 1
ATOM 1580 C CA . VAL A 1 193 ? -4.710 -8.248 2.842 1.00 96.56 193 VAL A CA 1
ATOM 1581 C C . VAL A 1 193 ? -4.278 -9.600 3.394 1.00 96.56 193 VAL A C 1
ATOM 1583 O O . VAL A 1 193 ? -4.331 -10.604 2.683 1.00 96.56 193 VAL A O 1
ATOM 1586 N N . LYS A 1 194 ? -3.863 -9.633 4.661 1.00 93.50 194 LYS A N 1
ATOM 1587 C CA . LYS A 1 194 ? -3.436 -10.876 5.336 1.00 93.50 194 LYS A CA 1
ATOM 1588 C C . LYS A 1 194 ? -4.568 -11.597 6.053 1.00 93.50 194 LYS A C 1
ATOM 1590 O O . LYS A 1 194 ? -4.512 -12.804 6.248 1.00 93.50 194 LYS A O 1
ATOM 1595 N N . ASP A 1 195 ? -5.572 -10.839 6.477 1.00 92.19 195 ASP A N 1
ATOM 1596 C CA . ASP A 1 195 ? -6.587 -11.308 7.407 1.00 92.19 195 ASP A CA 1
ATOM 1597 C C . ASP A 1 195 ? -8.003 -11.154 6.834 1.00 92.19 195 ASP A C 1
ATOM 1599 O O . ASP A 1 195 ? -8.333 -10.156 6.186 1.00 92.19 195 ASP A O 1
ATOM 1603 N N . LYS A 1 196 ? -8.851 -12.160 7.084 1.00 93.12 196 L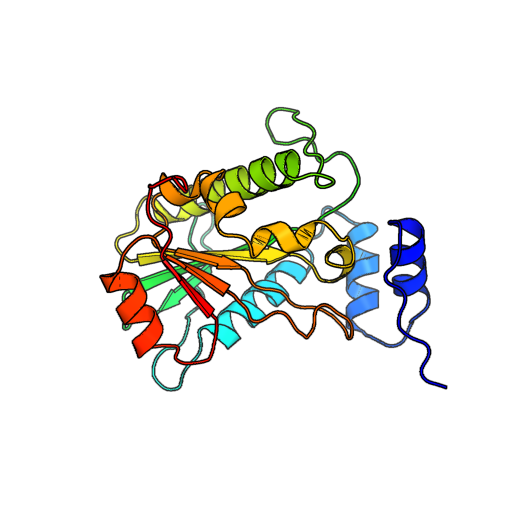YS A N 1
ATOM 1604 C CA . LYS A 1 196 ? -10.236 -12.205 6.586 1.00 93.12 196 LYS A CA 1
ATOM 1605 C C . LYS A 1 196 ? -11.127 -11.159 7.249 1.00 93.12 196 LYS A C 1
ATOM 1607 O O . LYS A 1 196 ? -12.009 -10.623 6.580 1.00 93.12 196 LYS A O 1
ATOM 1612 N N . SER A 1 197 ? -10.912 -10.858 8.531 1.00 91.75 197 SER A N 1
ATOM 1613 C CA . SER A 1 197 ? -11.678 -9.815 9.220 1.00 91.75 197 SER A CA 1
ATOM 1614 C C . SER A 1 197 ? -11.328 -8.439 8.656 1.00 91.75 197 SER A C 1
ATOM 1616 O O . SER A 1 197 ? -12.231 -7.690 8.292 1.00 91.75 197 SER A O 1
ATOM 1618 N N . PHE A 1 198 ? -10.040 -8.167 8.423 1.00 92.56 198 PHE A N 1
ATOM 1619 C CA . PHE A 1 198 ? -9.606 -6.924 7.785 1.00 92.56 198 PHE A CA 1
ATOM 1620 C C . PHE A 1 198 ? -10.096 -6.809 6.336 1.00 92.56 198 PHE A C 1
ATOM 1622 O O . PHE A 1 198 ? -10.539 -5.744 5.906 1.00 92.56 198 PHE A O 1
ATOM 1629 N N . GLN A 1 199 ? -10.096 -7.926 5.595 1.00 95.12 199 GLN A N 1
ATOM 1630 C CA . GLN A 1 199 ? -10.702 -7.997 4.264 1.00 95.12 199 GLN A CA 1
ATOM 1631 C C . GLN A 1 199 ? -12.168 -7.566 4.291 1.00 95.12 199 GLN A C 1
ATOM 1633 O O . GLN A 1 199 ? -12.606 -6.822 3.415 1.00 95.12 199 GLN A O 1
ATOM 1638 N N . LYS A 1 200 ? -12.927 -8.070 5.269 1.00 93.94 200 LYS A N 1
ATOM 1639 C CA . LYS A 1 200 ? -14.341 -7.749 5.426 1.00 93.94 200 LYS A CA 1
ATOM 1640 C C . LYS A 1 200 ? -14.526 -6.264 5.732 1.00 93.94 200 LYS A C 1
ATOM 1642 O O . LYS A 1 200 ? -15.275 -5.618 5.015 1.00 93.94 200 LYS A O 1
ATOM 1647 N N . THR A 1 201 ? -13.771 -5.710 6.683 1.00 92.75 201 THR A N 1
ATOM 1648 C CA . THR A 1 201 ? -13.809 -4.270 6.989 1.00 92.75 201 THR A CA 1
ATOM 1649 C C . THR A 1 201 ? -13.546 -3.418 5.747 1.00 92.75 201 THR A C 1
ATOM 1651 O O . THR A 1 201 ? -14.253 -2.448 5.505 1.00 92.75 201 THR A O 1
ATOM 1654 N N . LEU A 1 202 ? -12.562 -3.785 4.918 1.00 94.06 202 LEU A N 1
ATOM 1655 C CA . LEU A 1 202 ? -12.280 -3.062 3.675 1.00 94.06 202 LEU A CA 1
ATOM 1656 C C . LEU A 1 202 ? -13.398 -3.206 2.632 1.00 94.06 202 LEU A C 1
ATOM 1658 O O . LEU A 1 202 ? -13.695 -2.235 1.944 1.00 94.06 202 LEU A O 1
ATOM 1662 N N . LYS A 1 203 ? -14.017 -4.387 2.510 1.00 93.75 203 LYS A N 1
ATOM 1663 C CA . LYS A 1 203 ? -15.155 -4.613 1.601 1.00 93.75 203 LYS A CA 1
ATOM 1664 C C . LYS A 1 203 ? -16.372 -3.789 2.007 1.00 93.75 203 LYS A C 1
ATOM 1666 O O . LYS A 1 203 ? -16.958 -3.142 1.148 1.00 93.75 203 LYS A O 1
ATOM 1671 N N . ASP A 1 204 ? -16.703 -3.803 3.294 1.00 92.44 204 ASP A N 1
ATOM 1672 C CA . ASP A 1 204 ? -17.861 -3.100 3.845 1.00 92.44 204 ASP A CA 1
ATOM 1673 C C . ASP A 1 204 ? -17.685 -1.571 3.729 1.00 92.44 204 ASP A C 1
ATOM 1675 O O . ASP A 1 204 ? -18.651 -0.851 3.496 1.00 92.44 204 ASP A O 1
ATOM 1679 N N . SER A 1 205 ? -16.446 -1.078 3.843 1.00 92.56 205 SER A N 1
ATOM 1680 C CA . SER A 1 205 ? -16.126 0.356 3.812 1.00 92.56 205 SER A CA 1
ATOM 1681 C C . SER A 1 205 ? -15.849 0.933 2.419 1.00 92.56 205 SER A C 1
ATOM 1683 O O . SER A 1 205 ? -16.082 2.118 2.206 1.00 92.56 205 SER A O 1
ATOM 1685 N N . TYR A 1 206 ? -15.318 0.145 1.477 1.00 91.50 206 TYR A N 1
ATOM 1686 C CA . TYR A 1 206 ? -14.783 0.648 0.198 1.00 91.50 206 TYR A CA 1
ATOM 1687 C C . TYR A 1 206 ? -15.275 -0.148 -1.011 1.00 91.50 206 TYR A C 1
ATOM 1689 O O . TYR A 1 206 ? -14.527 -0.382 -1.968 1.00 91.50 206 TYR A O 1
ATOM 1697 N N . GLU A 1 207 ? -16.531 -0.589 -0.967 1.00 83.81 207 GLU A N 1
ATOM 1698 C CA . GLU A 1 207 ? -17.132 -1.382 -2.032 1.00 83.81 207 GLU A CA 1
ATOM 1699 C C . GLU A 1 207 ? -16.878 -0.746 -3.415 1.00 83.81 207 GLU A C 1
ATOM 1701 O O . GLU A 1 207 ? -17.083 0.448 -3.632 1.00 83.81 207 GLU A O 1
ATOM 1706 N N . ASN A 1 208 ? -16.382 -1.549 -4.360 1.00 83.81 208 ASN A N 1
ATOM 1707 C CA . ASN A 1 208 ? -16.091 -1.163 -5.749 1.00 83.81 208 ASN A CA 1
ATOM 1708 C C . ASN A 1 208 ? -15.004 -0.086 -5.975 1.00 83.81 208 ASN A C 1
ATOM 1710 O O . ASN A 1 208 ? -14.735 0.247 -7.129 1.00 83.81 208 ASN A O 1
ATOM 1714 N N . LYS A 1 209 ? -14.319 0.420 -4.938 1.00 88.94 209 LYS A N 1
ATOM 1715 C CA . LYS A 1 209 ? -13.209 1.389 -5.099 1.00 88.94 209 LYS A CA 1
ATOM 1716 C C . LYS A 1 209 ? -11.912 0.734 -5.583 1.00 88.94 209 LYS A C 1
ATOM 1718 O O . LYS A 1 209 ? -11.140 1.334 -6.328 1.00 88.94 209 LYS A O 1
ATOM 1723 N N . PHE A 1 210 ? -11.665 -0.503 -5.161 1.00 91.31 210 PHE A N 1
ATOM 1724 C CA . PHE A 1 210 ? -10.499 -1.296 -5.542 1.00 91.31 210 PHE A CA 1
ATOM 1725 C C . PHE A 1 210 ? -10.789 -2.791 -5.417 1.00 91.31 210 PHE A C 1
ATOM 1727 O O . PHE A 1 210 ? -11.695 -3.224 -4.703 1.00 91.31 210 PHE A O 1
ATOM 1734 N N . LYS A 1 211 ? -9.993 -3.610 -6.106 1.00 92.69 211 LYS A N 1
ATOM 1735 C CA . LYS A 1 211 ? -10.000 -5.063 -5.907 1.00 92.69 211 LYS A CA 1
ATOM 1736 C C . LYS A 1 211 ? -9.367 -5.384 -4.558 1.00 92.69 211 LYS A C 1
ATOM 1738 O O . LYS A 1 211 ? -8.402 -4.742 -4.162 1.00 92.69 211 LYS A O 1
ATOM 1743 N N . ILE A 1 212 ? -9.874 -6.409 -3.881 1.00 94.81 212 ILE A N 1
ATOM 1744 C CA . ILE A 1 212 ? -9.354 -6.862 -2.587 1.00 94.81 212 ILE A CA 1
ATOM 1745 C C . ILE A 1 212 ? -8.975 -8.336 -2.706 1.00 94.81 212 ILE A C 1
ATOM 1747 O O . ILE A 1 212 ? -9.828 -9.171 -3.016 1.00 94.81 212 ILE A O 1
ATOM 1751 N N . LYS A 1 213 ? -7.713 -8.667 -2.425 1.00 94.56 213 LYS A N 1
ATOM 1752 C CA . LYS A 1 213 ? -7.187 -10.037 -2.467 1.00 94.56 213 LYS A CA 1
ATOM 1753 C C . LYS A 1 213 ? -6.633 -10.458 -1.115 1.00 94.56 213 LYS A C 1
ATOM 1755 O O . LYS A 1 213 ? -5.812 -9.759 -0.534 1.00 94.56 213 LYS A O 1
ATOM 1760 N N . LEU A 1 214 ? -7.080 -11.611 -0.627 1.00 94.00 214 LEU A N 1
ATOM 1761 C CA . LEU A 1 214 ? -6.513 -12.243 0.561 1.00 94.00 214 LEU A CA 1
ATOM 1762 C C . LEU A 1 214 ? -5.254 -13.018 0.154 1.00 94.00 214 LEU A C 1
ATOM 1764 O O . LEU A 1 214 ? -5.334 -13.860 -0.737 1.00 94.00 214 LEU A O 1
ATOM 1768 N N . ILE A 1 215 ? -4.120 -12.748 0.799 1.00 92.00 215 ILE A N 1
ATOM 1769 C CA . ILE A 1 215 ? -2.884 -13.517 0.622 1.00 92.00 215 ILE A CA 1
ATOM 1770 C C . ILE A 1 215 ? -2.657 -14.354 1.879 1.00 92.00 215 ILE A C 1
ATOM 1772 O O . ILE A 1 215 ? -2.384 -13.824 2.952 1.00 92.00 215 ILE A O 1
ATOM 1776 N N . GLU A 1 216 ? -2.758 -15.670 1.733 1.00 82.25 216 GLU A N 1
ATOM 1777 C CA . GLU A 1 216 ? -2.460 -16.639 2.795 1.00 82.25 216 GLU A CA 1
ATOM 1778 C C . GLU A 1 216 ? -0.986 -17.077 2.722 1.00 82.25 216 GLU A C 1
ATOM 1780 O O . GLU A 1 216 ? -0.363 -16.934 1.683 1.00 82.25 216 GLU A O 1
ATOM 1785 N N . ASN A 1 217 ? -0.386 -17.629 3.778 1.00 66.69 217 ASN A N 1
ATOM 1786 C CA . ASN A 1 217 ? 1.032 -18.044 3.744 1.00 66.69 217 ASN A CA 1
ATOM 1787 C C . ASN A 1 217 ? 1.319 -19.296 2.885 1.00 66.69 217 ASN A C 1
ATOM 1789 O O . ASN A 1 217 ? 2.478 -19.673 2.723 1.00 66.69 217 ASN A O 1
ATOM 1793 N N . SER A 1 218 ? 0.304 -19.964 2.337 1.00 57.06 218 SER A N 1
ATOM 1794 C CA . SER A 1 218 ? 0.493 -21.177 1.538 1.00 57.06 218 SER A CA 1
ATOM 1795 C C . SER A 1 218 ? 1.048 -20.849 0.149 1.00 57.06 218 SER A C 1
ATOM 1797 O O . SER A 1 218 ? 0.430 -20.105 -0.610 1.00 57.06 218 SER A O 1
ATOM 1799 N N . LEU A 1 219 ? 2.199 -21.419 -0.213 1.00 47.12 219 LEU A N 1
ATOM 1800 C CA . LEU A 1 219 ? 2.600 -21.511 -1.620 1.00 47.12 219 LEU A CA 1
ATOM 1801 C C . LEU A 1 219 ? 1.537 -22.323 -2.386 1.00 47.12 219 LEU A C 1
ATOM 1803 O O . LEU A 1 219 ? 0.957 -23.235 -1.787 1.00 47.12 219 LEU A O 1
ATOM 1807 N N . PRO A 1 220 ? 1.251 -22.009 -3.664 1.00 47.25 220 PRO A N 1
ATOM 1808 C CA . PRO A 1 220 ? 0.415 -22.880 -4.480 1.00 47.25 220 PRO A CA 1
ATOM 1809 C C . PRO A 1 220 ? 1.029 -24.286 -4.492 1.00 47.25 220 PRO A C 1
ATOM 1811 O O . PRO A 1 220 ? 2.225 -24.443 -4.741 1.00 47.25 220 PRO A O 1
ATOM 1814 N N . THR A 1 221 ? 0.209 -25.271 -4.126 1.00 38.53 221 THR A N 1
ATOM 1815 C CA . THR A 1 221 ? 0.508 -26.707 -4.211 1.00 38.53 221 THR A CA 1
ATOM 1816 C C . THR A 1 221 ? 0.687 -27.157 -5.646 1.00 38.53 221 THR A C 1
ATOM 1818 O O . THR A 1 221 ? -0.130 -26.701 -6.481 1.00 38.53 221 THR A O 1
#

pLDDT: mean 71.55, std 22.33, range [30.59, 97.44]

Foldseek 3Di:
DPPADDQDPDPVSLVCVLVVDPPDPVSVQVVVCVVPVVDDRCVQVVQVVVVQVLQDDPQWGWDADDDDVPALAAGTAGPVQGEGEHEDEDEPPPDFDQPPPGDGQHPLALVSVQVVVQVQLVSQQSNCVPPDGAYEYEYEYAASPVSRPHVCLVVDLVSVLSHCVLVGPHQKYKYDYDYDDDPVVPDFTEMEGADPVVLVVCCVSRPPSGHYHYRYNDDDD

=== Feature glossary ===
Key to the feature types in this record:

— What the protein is —

Primary structure: the covalent order of the twenty standard amino acids along the backbone. Two proteins with the same sequence will (almost always) fold to the same structure; two with 30% identity often share a fold but not the details.

Database cross-references. InterPro integrates a dozen domain/family signature databases into unified entries with residue-range hits. GO terms attach function/process/location labels with evidence codes. CATH codes position the fold in a four-level structural taxonomy. Organism is the NCBI-taxonomy species name.

— Where its atoms are —

The mmCIF block holds the 3D Cartesian coordinates of each backbone atom (N, Cα, C, O) in ångströms. mmCIF is the PDB's canonical archive format — a tagged-loop text representation of the atomic model.

Six rendered views show the 3D structure from the faces of a cube — i.e. along ±x, ±y, ±z. Rendering representation is drawn randomly per protein from cartoon (secondary-structure ribbons), sticks (backbone bonds), or molecular surface; coloring is either N→C rainbow (blue at the N-terminus through red at the C-terminus) or one color per chain.

— Local backbone conformation —

DSSP 8-state secondary structure assigns each residue one of H (α-helix), G (3₁₀-helix), I (π-helix), E (extended β-strand), B (isolated β-bridge), T (hydrogen-bonded turn), S (bend), or '-' (coil). The assignment is computed from backbone hydrogen-bond geometry via the Kabsch–Sander algorithm.

P-SEA three-state annotation labels each residue as helix, strand, or coil based purely on the geometry of the Cα trace. It serves as a fallback when the full backbone (and thus DSSP) is unavailable.

The φ/ψ torsion pair specifies the backbone conformation at each residue. φ rotates about the N–Cα bond, ψ about the Cα–C bond. Steric clashes forbid most of the (φ, ψ) plane — the allowed regions (α-helix basin, β-sheet basin, left-handed helix) are the Ramachandran-allowed regions.

— Global shape and packing —

The geometric summary reports three shape descriptors. Rg (radius of gyration) measures how spread out the Cα atoms are about their centre of mass; compact globular proteins have small Rg, elongated or unfolded ones large. Cα contacts (<8 Å, |i−j|>4) count long-range residue pairs in spatial proximity — high for tightly packed folds, near zero for rods or random coil. The bounding-box extents give the protein's footprint along x, y, z in Å.

Accessible surface area quantifies burial. A residue with SASA near zero is packed into the hydrophobic core; one with SASA >100 Å² sits on the surface. Computed here via the Shrake–Rupley numerical algorithm with a 1.4 Å probe.

Plot images: a contact map (which residues are close in 3D, as an N×N binary image), a Ramachandran scatter (backbone torsion angles, revealing secondary-structure composition at a glance), and — for AlphaFold structures — a PAE heatmap (pairwise prediction confidence).

— Structural neighborhood —

The Foldseek 3Di string encodes local tertiary geometry as a 20-letter alphabet — one character per residue — derived from the relative positions of nearby Cα atoms. Unlike the amino-acid sequence, 3Di is a direct function of the 3D structure, so two proteins with the same fold have similar 3Di strings even at low sequence identity.

Nearest PDB neighbors are the top structural matches found by Foldseek when searching this structure against the entire Protein Data Bank. Each hit reports a TM-score (0 to 1; >0.5 almost always implies the same fold) and an E-value. These are *structural* homologs — they may share no detectable sequence similarity.

— Confidence and disorder —

For AlphaFold models, the B-factor field carries pLDDT — the model's own estimate of local accuracy on a 0–100 scale. Regions with pLDDT<50 should be treated as essentially unmodeled; they often correspond to intrinsically disordered segments.

B-factor (Debye–Waller factor) reflects atomic displacement in the crystal lattice. It is an experimental observable (units Å²), not a prediction; low values mean the atom is pinned down, high values mean it moves or is heterogeneous across the crystal.

Predicted aligned error is AlphaFold's pairwise confidence. Unlike pLDDT (per-residue), PAE is per-residue-pair and captures whether two parts of the structure are correctly placed relative to each other. Units are ångströms of expected positional error.